Protein AF-A0A353WUM3-F1 (afdb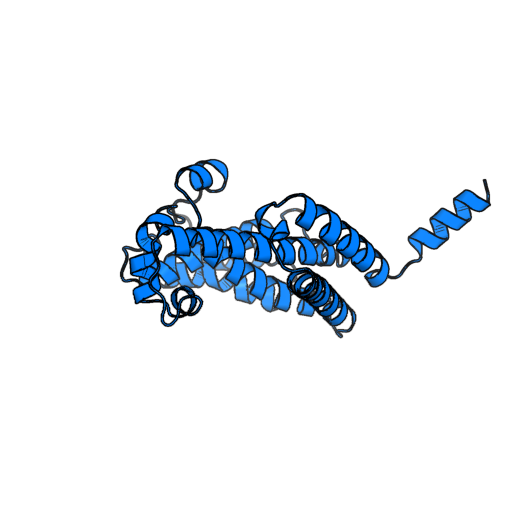_monomer)

Nearest PDB structures (foldseek):
  5x87-assembly1_D  TM=1.476E-01  e=1.120E+00  Klebsiella pneumoniae
  3ja6-assembly1_H  TM=1.418E-01  e=5.122E+00  Escherichia coli
  6grj-assembly1_F  TM=1.444E-01  e=4.479E+00  Aeromonas hydrophila
  3ja6-assembly1_I  TM=1.483E-01  e=6.697E+00  Escherichia coli
  3zx6-assembly1_B  TM=1.327E-01  e=7.659E+00  Archaeoglobus fulgidus DSM 4304

pLDDT: mean 92.3, std 12.18, range [40.19, 98.69]

Solvent-accessible surface area (backbone atoms only — not comparable to full-atom values): 12795 Å² total; per-residue (Å²): 110,69,72,60,53,51,51,53,51,60,63,70,68,52,54,72,67,60,56,42,53,53,51,44,56,49,46,54,56,51,50,47,70,70,37,70,81,58,59,72,48,51,72,66,60,47,51,49,54,56,48,49,54,52,51,55,55,48,53,20,71,72,41,95,49,39,67,42,47,40,31,44,58,48,51,58,41,44,50,55,26,18,44,25,42,43,40,43,26,38,59,68,56,28,58,76,75,41,68,84,43,82,54,52,78,27,57,50,34,81,41,40,60,64,38,32,75,61,35,60,84,70,34,57,90,45,67,99,54,92,81,54,46,65,56,51,32,52,49,26,44,52,50,28,52,55,33,48,51,51,50,55,52,50,47,52,48,35,62,71,70,59,73,70,55,97,78,55,42,66,65,60,49,48,51,34,35,25,36,34,36,43,44,54,51,19,59,70,49,74,44,88,66,76,66,94,44,69,69,59,47,49,53,36,50,46,44,54,56,37,43,43,72,48,49,95,54,42,47,64,55,41,52,58,52,43,51,73,75,56,62,83,130

Secondary structure (DSSP, 8-state):
-HHHHHHHHHHHTS-HHHHHHHHHHHHHHHHHHH-HHHHTS-HHHHHHHHHHHHHHHHHHHHSS-HHHHHHHHHHHHHHHHHHHHHHH--HHHHHHH-TT-TT--S-GGG-HHHHHTT-HHHHGGGTTS---HHHHHHHHHHHHHHHHHHHHHHHHHHHHHT---SS-SHHHHHHHHHHHHHHHHHHHTTPPPSS--HHHHHHHHHHHHHHHTT-SSHHHHHHHHHHHHS---

Sequence (233 aa):
MLKYFLRKIFINNKSPRFQVLNSILLHNKEYFSKYPRLQTFSKEGRENVETDLIKTVNSIFDSKDPVLQFRKHFVDYVIELAYYIVLSLTEEDKQESYSKEEKISGELSTRLIHIAGKEAKLAEPFENQQYTNEDLLEYCRTRRILLTYYVNGLNLVRMKLNDYMQDDWLKPFLINMCIWQEDVIRINSNLPRFIESDTESLLYSSFFNIVENGYADPLSEWNSVAKKILPED

Mean predicted aligned error: 5.12 Å

Structure (mmCIF, N/CA/C/O backbone):
data_AF-A0A353WUM3-F1
#
_entry.id   AF-A0A353WUM3-F1
#
loop_
_atom_site.group_PDB
_atom_site.id
_atom_site.type_symbol
_atom_site.label_atom_id
_atom_site.label_alt_id
_atom_site.label_comp_id
_atom_site.label_asym_id
_atom_site.label_entity_id
_atom_site.label_seq_id
_atom_site.pdbx_PDB_ins_code
_atom_site.Cartn_x
_atom_site.Cartn_y
_atom_site.Cartn_z
_atom_site.occupancy
_atom_site.B_iso_or_equiv
_atom_site.auth_seq_id
_atom_site.auth_comp_id
_atom_site.auth_asym_id
_atom_site.auth_atom_id
_atom_site.pdbx_PDB_model_num
ATOM 1 N N . MET A 1 1 ? 45.615 6.489 -12.764 1.00 52.78 1 MET A N 1
ATOM 2 C CA . MET A 1 1 ? 44.477 6.923 -13.610 1.00 52.78 1 MET A CA 1
ATOM 3 C C . MET A 1 1 ? 43.726 5.750 -14.253 1.00 52.78 1 MET A C 1
ATOM 5 O O . MET A 1 1 ? 42.530 5.633 -14.020 1.00 52.78 1 MET A O 1
ATOM 9 N N . LEU A 1 2 ? 44.400 4.821 -14.949 1.00 41.16 2 LEU A N 1
ATOM 10 C CA . LEU A 1 2 ? 43.763 3.684 -15.647 1.00 41.16 2 LEU A CA 1
ATOM 11 C C . LEU A 1 2 ? 42.951 2.733 -14.734 1.00 41.16 2 LEU A C 1
ATOM 13 O O . LEU A 1 2 ? 41.833 2.360 -15.069 1.00 41.16 2 LEU A O 1
ATOM 17 N N . LYS A 1 3 ? 43.450 2.417 -13.526 1.00 43.44 3 LYS A N 1
ATOM 18 C CA . LYS A 1 3 ? 42.708 1.618 -12.524 1.00 43.44 3 LYS A CA 1
ATOM 19 C C . LYS A 1 3 ? 41.416 2.291 -12.042 1.00 43.44 3 LYS A C 1
ATOM 21 O O . LYS A 1 3 ? 40.453 1.597 -11.748 1.00 43.44 3 LYS A O 1
ATOM 26 N N . TYR A 1 4 ? 41.383 3.623 -11.968 1.00 43.09 4 TYR A N 1
ATOM 27 C CA . TYR A 1 4 ? 40.199 4.376 -11.533 1.00 43.09 4 TYR A CA 1
ATOM 28 C C . TYR A 1 4 ? 39.150 4.441 -12.653 1.00 43.09 4 TYR A C 1
ATOM 30 O O . TYR A 1 4 ? 37.959 4.278 -12.406 1.00 43.09 4 TYR A O 1
ATOM 38 N N . PHE A 1 5 ? 39.613 4.578 -13.898 1.00 40.19 5 PHE A N 1
ATOM 39 C CA . PHE A 1 5 ? 38.778 4.578 -15.098 1.00 40.19 5 PHE A CA 1
ATOM 40 C C . PHE A 1 5 ? 38.130 3.205 -15.352 1.00 40.19 5 PHE A C 1
ATOM 42 O O . PHE A 1 5 ? 36.919 3.116 -15.532 1.00 40.19 5 PHE A O 1
ATOM 49 N N . LEU A 1 6 ? 38.901 2.117 -15.235 1.00 43.19 6 LEU A N 1
ATOM 50 C CA . LEU A 1 6 ? 38.389 0.748 -15.371 1.00 43.19 6 LEU A CA 1
ATOM 51 C C . LEU A 1 6 ? 37.413 0.369 -14.248 1.00 43.19 6 LEU A C 1
ATOM 53 O O . LEU A 1 6 ? 36.420 -0.301 -14.511 1.00 43.19 6 LEU A O 1
ATOM 57 N N . ARG A 1 7 ? 37.627 0.848 -13.014 1.00 44.81 7 ARG A N 1
ATOM 58 C CA . ARG A 1 7 ? 36.681 0.639 -11.903 1.00 44.81 7 ARG A CA 1
ATOM 59 C C . ARG A 1 7 ? 35.348 1.352 -12.156 1.00 44.81 7 ARG A C 1
ATOM 61 O O . ARG A 1 7 ? 34.304 0.790 -11.852 1.00 44.81 7 ARG A O 1
ATOM 68 N N . LYS A 1 8 ? 35.372 2.544 -12.764 1.00 43.44 8 LYS A N 1
ATOM 69 C CA . LYS A 1 8 ? 34.166 3.298 -13.152 1.00 43.44 8 LYS A CA 1
ATOM 70 C C . LYS A 1 8 ? 33.401 2.612 -14.296 1.00 43.44 8 LYS A C 1
ATOM 72 O O . LYS A 1 8 ? 32.181 2.521 -14.230 1.00 43.44 8 LYS A O 1
ATOM 77 N N . ILE A 1 9 ? 34.109 2.045 -15.278 1.00 49.97 9 ILE A N 1
ATOM 78 C CA . ILE A 1 9 ? 33.512 1.255 -16.374 1.00 49.97 9 ILE A CA 1
ATOM 79 C C . ILE A 1 9 ? 32.903 -0.060 -15.850 1.00 49.97 9 ILE A C 1
ATOM 81 O O . ILE A 1 9 ? 31.774 -0.391 -16.196 1.00 49.97 9 ILE A O 1
ATOM 85 N N . PHE A 1 10 ? 33.589 -0.781 -14.956 1.00 50.56 10 PHE A N 1
ATOM 86 C CA . PHE A 1 10 ? 33.067 -2.024 -14.365 1.00 50.56 10 PHE A CA 1
ATOM 87 C C . PHE A 1 10 ? 31.882 -1.807 -13.413 1.00 50.56 10 PHE A C 1
ATOM 89 O O . PHE A 1 10 ? 31.046 -2.697 -13.266 1.00 50.56 10 PHE A O 1
ATOM 96 N N . ILE A 1 11 ? 31.791 -0.645 -12.759 1.00 52.03 11 ILE A N 1
ATOM 97 C CA . ILE A 1 11 ? 30.624 -0.283 -11.942 1.00 52.03 11 ILE A CA 1
ATOM 98 C C . ILE A 1 11 ? 29.435 0.099 -12.842 1.00 52.03 11 ILE A C 1
ATOM 100 O O . ILE A 1 11 ? 28.313 -0.308 -12.544 1.00 52.03 11 ILE A O 1
ATOM 104 N N . ASN A 1 12 ? 29.680 0.770 -13.974 1.00 51.69 12 ASN A N 1
ATOM 105 C CA . ASN A 1 12 ? 28.634 1.165 -14.926 1.00 51.69 12 ASN A CA 1
ATOM 106 C C . ASN A 1 12 ? 28.132 0.031 -15.844 1.00 51.69 12 ASN A C 1
ATOM 108 O O . ASN A 1 12 ? 27.032 0.148 -16.371 1.00 51.69 12 ASN A O 1
ATOM 112 N N . ASN A 1 13 ? 28.871 -1.075 -15.990 1.00 56.78 13 ASN A N 1
ATOM 113 C CA . ASN A 1 13 ? 28.468 -2.239 -16.802 1.00 56.78 13 ASN A CA 1
ATOM 114 C C . ASN A 1 13 ? 27.696 -3.326 -16.032 1.00 56.78 13 ASN A C 1
ATOM 116 O O . ASN A 1 13 ? 27.452 -4.412 -16.558 1.00 56.78 13 ASN A O 1
ATOM 120 N N . LYS A 1 14 ? 27.322 -3.083 -14.773 1.00 74.44 14 LYS A N 1
ATOM 121 C CA . LYS A 1 14 ? 26.516 -4.040 -14.001 1.00 74.44 14 LYS A CA 1
ATOM 122 C C . LYS A 1 14 ? 25.066 -4.017 -14.476 1.00 74.44 14 LYS A C 1
ATOM 124 O O . LYS A 1 14 ? 24.521 -2.937 -14.696 1.00 74.44 14 LYS A O 1
ATOM 129 N N . SER A 1 15 ? 24.445 -5.193 -14.596 1.00 89.44 15 SER A N 1
ATOM 130 C CA . SER A 1 15 ? 23.052 -5.317 -15.043 1.00 89.44 15 SER A CA 1
ATOM 131 C C . SER A 1 15 ? 22.107 -4.465 -14.179 1.00 89.44 15 SER A C 1
ATOM 133 O O . SER A 1 15 ? 22.370 -4.290 -12.982 1.00 89.44 15 SER A O 1
ATOM 135 N N . PRO A 1 16 ? 20.999 -3.941 -14.741 1.00 90.38 16 PRO A N 1
ATOM 136 C CA . PRO A 1 16 ? 20.027 -3.157 -13.983 1.00 90.38 16 PRO A CA 1
ATOM 137 C C . PRO A 1 16 ? 19.579 -3.823 -12.677 1.00 90.38 16 PRO A C 1
ATOM 139 O O . PRO A 1 16 ? 19.597 -3.182 -11.627 1.00 90.38 16 PRO A O 1
ATOM 142 N N . ARG A 1 17 ? 19.311 -5.133 -12.736 1.00 93.56 17 ARG A N 1
ATOM 143 C CA . ARG A 1 17 ? 18.994 -5.982 -11.583 1.00 93.56 17 ARG A CA 1
ATOM 144 C C . ARG A 1 17 ? 20.063 -5.914 -10.499 1.00 93.56 17 ARG A C 1
ATOM 146 O O . ARG A 1 17 ? 19.745 -5.678 -9.340 1.00 93.56 17 ARG A O 1
ATOM 153 N N . PHE A 1 18 ? 21.335 -6.090 -10.860 1.00 94.31 18 PHE A N 1
ATOM 154 C CA . PHE A 1 18 ? 22.425 -6.059 -9.884 1.00 94.31 18 PHE A CA 1
ATOM 155 C C . PHE A 1 18 ? 22.509 -4.701 -9.178 1.00 94.31 18 PHE A C 1
ATOM 157 O O . PHE A 1 18 ? 22.737 -4.644 -7.973 1.00 94.31 18 PHE A O 1
ATOM 164 N N . GLN A 1 19 ? 22.326 -3.600 -9.910 1.00 93.88 19 GLN A N 1
ATOM 165 C CA . GLN A 1 19 ? 22.355 -2.260 -9.319 1.00 93.88 19 GLN A CA 1
ATOM 166 C C . GLN A 1 19 ? 21.226 -2.082 -8.296 1.00 93.88 19 GLN A C 1
ATOM 168 O O . GLN A 1 19 ? 21.505 -1.684 -7.168 1.00 93.88 19 GLN A O 1
ATOM 173 N N . VAL A 1 20 ? 19.996 -2.466 -8.655 1.00 96.00 20 VAL A N 1
ATOM 174 C CA . VAL A 1 20 ? 18.833 -2.378 -7.757 1.00 96.00 20 VAL A CA 1
ATOM 175 C C . VAL A 1 20 ? 19.007 -3.252 -6.529 1.00 96.00 20 VAL A C 1
ATOM 177 O O . VAL A 1 20 ? 18.784 -2.769 -5.429 1.00 96.00 20 VAL A O 1
ATOM 180 N N . LEU A 1 21 ? 19.477 -4.492 -6.675 1.00 96.06 21 LEU A N 1
ATOM 181 C CA . LEU A 1 21 ? 19.690 -5.371 -5.523 1.00 96.06 21 LEU A CA 1
ATOM 182 C C . LEU A 1 21 ? 20.681 -4.775 -4.510 1.00 96.06 21 LEU A C 1
ATOM 184 O O . LEU A 1 21 ? 20.451 -4.892 -3.312 1.00 96.06 21 LEU A O 1
ATOM 188 N N . ASN A 1 22 ? 21.731 -4.065 -4.944 1.00 95.44 22 ASN A N 1
ATOM 189 C CA . ASN A 1 22 ? 22.597 -3.357 -3.987 1.00 95.44 22 ASN A CA 1
ATOM 190 C C . ASN A 1 22 ? 21.872 -2.205 -3.285 1.00 95.44 22 ASN A C 1
ATOM 192 O O . ASN A 1 22 ? 22.074 -2.008 -2.088 1.00 95.44 22 ASN A O 1
ATOM 196 N N . SER A 1 23 ? 21.037 -1.455 -4.009 1.00 96.94 23 SER A N 1
ATOM 197 C CA . SER A 1 23 ? 20.209 -0.403 -3.412 1.00 96.94 23 SER A CA 1
ATOM 198 C C . SER A 1 23 ? 19.205 -0.976 -2.410 1.00 96.94 23 SER A C 1
ATOM 200 O O . SER A 1 23 ? 19.018 -0.383 -1.354 1.00 96.94 23 SER A O 1
ATOM 202 N N . ILE A 1 24 ? 18.627 -2.152 -2.682 1.00 97.31 24 ILE A N 1
ATOM 203 C CA . ILE A 1 24 ? 17.761 -2.873 -1.739 1.00 97.31 24 ILE A CA 1
ATOM 204 C C . ILE A 1 24 ? 18.533 -3.284 -0.484 1.00 97.31 24 ILE A C 1
ATOM 206 O O . ILE A 1 24 ? 18.046 -3.076 0.620 1.00 97.31 24 ILE A O 1
ATOM 210 N N . LEU A 1 25 ? 19.754 -3.810 -0.612 1.00 95.94 25 LEU A N 1
ATOM 211 C CA . LEU A 1 25 ? 20.566 -4.165 0.560 1.00 95.94 25 LEU A CA 1
ATOM 212 C C . LEU A 1 25 ? 20.878 -2.945 1.440 1.00 95.94 25 LEU A C 1
ATOM 214 O O . LEU A 1 25 ? 20.872 -3.049 2.669 1.00 95.94 25 LEU A O 1
ATOM 218 N N . LEU A 1 26 ? 21.131 -1.786 0.825 1.00 96.38 26 LEU A N 1
ATOM 219 C CA . LEU A 1 26 ? 21.316 -0.536 1.560 1.00 96.38 26 LEU A CA 1
ATOM 220 C C . LEU A 1 26 ? 20.012 -0.082 2.229 1.00 96.38 26 LEU A C 1
ATOM 222 O O . LEU A 1 26 ? 20.022 0.199 3.425 1.00 96.38 26 LEU A O 1
ATOM 226 N N . HIS A 1 27 ? 18.897 -0.100 1.491 1.00 96.81 27 HIS A N 1
ATOM 227 C CA . HIS A 1 27 ? 17.555 0.193 2.003 1.00 96.81 27 HIS A CA 1
ATOM 228 C C . HIS A 1 27 ? 17.203 -0.683 3.208 1.00 96.81 27 HIS A C 1
ATOM 230 O O . HIS A 1 27 ? 16.786 -0.156 4.232 1.00 96.81 27 HIS A O 1
ATOM 236 N N . ASN A 1 28 ? 17.466 -1.992 3.157 1.00 94.81 28 ASN A N 1
ATOM 237 C CA . ASN A 1 28 ? 17.261 -2.903 4.287 1.00 94.81 28 ASN A CA 1
ATOM 238 C C . ASN A 1 28 ? 18.032 -2.437 5.524 1.00 94.81 28 ASN A C 1
ATOM 240 O O . ASN A 1 28 ? 17.477 -2.304 6.614 1.00 94.81 28 ASN A O 1
ATOM 244 N N . LYS A 1 29 ? 19.323 -2.137 5.366 1.00 93.50 29 LYS A N 1
ATOM 245 C CA . LYS A 1 29 ? 20.150 -1.687 6.487 1.00 93.50 29 LYS A CA 1
ATOM 246 C C . LYS A 1 29 ? 19.637 -0.370 7.074 1.00 93.50 29 LYS A C 1
ATOM 248 O O . LYS A 1 29 ? 19.492 -0.264 8.291 1.00 93.50 29 LYS A O 1
ATOM 253 N N . GLU A 1 30 ? 19.386 0.618 6.221 1.00 94.62 30 GLU A N 1
ATOM 254 C CA . GLU A 1 30 ? 18.986 1.964 6.632 1.00 94.62 30 GLU A CA 1
ATOM 255 C C . GLU A 1 30 ? 17.591 1.969 7.258 1.00 94.62 30 GLU A C 1
ATOM 257 O O . GLU A 1 30 ? 17.417 2.494 8.358 1.00 94.62 30 GLU A O 1
ATOM 262 N N . TYR A 1 31 ? 16.615 1.325 6.618 1.00 94.19 31 TYR A N 1
ATOM 263 C CA . TYR A 1 31 ? 15.223 1.350 7.054 1.00 94.19 31 TYR A CA 1
ATOM 264 C C . TYR A 1 31 ? 15.047 0.688 8.427 1.00 94.19 31 TYR A C 1
ATOM 266 O O . TYR A 1 31 ? 14.530 1.315 9.349 1.00 94.19 31 TYR A O 1
ATOM 274 N N . PHE A 1 32 ? 15.575 -0.524 8.630 1.00 92.75 32 PHE A N 1
ATOM 275 C CA . PHE A 1 32 ? 15.504 -1.192 9.938 1.00 92.75 32 PHE A CA 1
ATOM 276 C C . PHE A 1 32 ? 16.279 -0.442 11.034 1.00 92.75 32 PHE A C 1
ATOM 278 O O . PHE A 1 32 ? 15.905 -0.497 12.203 1.00 92.75 32 PHE A O 1
ATOM 285 N N . SER A 1 33 ? 17.336 0.300 10.683 1.00 91.06 33 SER A N 1
ATOM 286 C CA . SER A 1 33 ? 18.042 1.151 11.651 1.00 91.06 33 SER A CA 1
ATOM 287 C C . SER A 1 33 ? 17.257 2.414 12.023 1.00 91.06 33 SER A C 1
ATOM 289 O O . SER A 1 33 ? 17.338 2.868 13.161 1.00 91.06 33 SER A O 1
ATOM 291 N N . LYS A 1 34 ? 16.467 2.958 11.090 1.00 92.44 34 LYS A N 1
ATOM 292 C CA . LYS A 1 34 ? 15.732 4.217 11.253 1.00 92.44 34 LYS A CA 1
ATOM 293 C C . LYS A 1 34 ? 14.454 4.069 12.078 1.00 92.44 34 LYS A C 1
ATOM 295 O O . LYS A 1 34 ? 14.083 5.016 12.763 1.00 92.44 34 LYS A O 1
ATOM 300 N N . TYR A 1 35 ? 13.773 2.925 12.000 1.00 90.94 35 TYR A N 1
ATOM 301 C CA . TYR A 1 35 ? 12.462 2.725 12.627 1.00 90.94 35 TYR A CA 1
ATOM 302 C C . TYR A 1 35 ? 12.552 1.779 13.836 1.00 90.94 35 TYR A C 1
ATOM 304 O O . TYR A 1 35 ? 12.596 0.562 13.644 1.00 90.94 35 TYR A O 1
ATOM 312 N N . PRO A 1 36 ? 12.515 2.296 15.084 1.00 87.75 36 PRO A N 1
ATOM 313 C CA . PRO A 1 36 ? 12.645 1.481 16.297 1.00 87.75 36 PRO A CA 1
ATOM 314 C C . PRO A 1 36 ? 11.631 0.336 16.394 1.00 87.75 36 PRO A C 1
ATOM 316 O O . PRO A 1 36 ? 11.978 -0.751 16.841 1.00 87.75 36 PRO A O 1
ATOM 319 N N . ARG A 1 37 ? 10.399 0.540 15.906 1.00 87.19 37 ARG A N 1
ATOM 320 C CA . ARG A 1 37 ? 9.350 -0.498 15.894 1.00 87.19 37 ARG A CA 1
ATOM 321 C C . ARG A 1 37 ? 9.717 -1.734 15.075 1.00 87.19 37 ARG A C 1
ATOM 323 O O . ARG A 1 37 ? 9.226 -2.811 15.367 1.00 87.19 37 ARG A O 1
ATOM 330 N N . LEU A 1 38 ? 10.578 -1.597 14.068 1.00 87.00 38 LEU A N 1
ATOM 331 C CA . LEU A 1 38 ? 11.060 -2.743 13.295 1.00 87.00 38 LEU A CA 1
ATOM 332 C C . LEU A 1 38 ? 12.295 -3.399 13.925 1.00 87.00 38 LEU A C 1
ATOM 334 O O . LEU A 1 38 ? 12.647 -4.516 13.560 1.00 87.00 38 LEU A O 1
ATOM 338 N N . GLN A 1 39 ? 12.960 -2.737 14.877 1.00 86.38 39 GLN A N 1
ATOM 339 C CA . GLN A 1 39 ? 14.110 -3.309 15.586 1.00 86.38 39 GLN A CA 1
ATOM 340 C C . GLN A 1 39 ? 13.696 -4.378 16.601 1.00 86.38 39 GLN A C 1
ATOM 342 O O . GLN A 1 39 ? 14.525 -5.195 16.991 1.00 86.38 39 GLN A O 1
ATOM 347 N N . THR A 1 40 ? 12.426 -4.387 17.012 1.00 87.06 40 THR A N 1
ATOM 348 C CA . THR A 1 40 ? 11.862 -5.407 17.907 1.00 87.06 40 THR A CA 1
ATOM 349 C C . THR A 1 40 ? 11.535 -6.713 17.186 1.00 87.06 40 THR A C 1
ATOM 351 O O . THR A 1 40 ? 11.212 -7.703 17.842 1.00 87.06 40 THR A O 1
ATOM 354 N N . PHE A 1 41 ? 11.619 -6.743 15.851 1.00 89.12 41 PHE A N 1
ATOM 355 C CA . PHE A 1 41 ? 11.409 -7.967 15.088 1.00 89.12 41 PHE A CA 1
ATOM 356 C C . PHE A 1 41 ? 12.462 -8.999 15.488 1.00 89.12 41 PHE A C 1
ATOM 358 O O . PHE A 1 41 ? 13.639 -8.678 15.678 1.00 89.12 41 PHE A O 1
ATOM 365 N N . SER A 1 42 ? 12.048 -10.264 15.573 1.00 93.19 42 SER A N 1
ATOM 366 C CA . SER A 1 42 ? 13.009 -11.353 15.701 1.00 93.19 42 SER A CA 1
ATOM 367 C C . SER A 1 42 ? 13.957 -11.340 14.500 1.00 93.19 42 SER A C 1
ATOM 369 O O . SER A 1 42 ? 13.608 -10.876 13.410 1.00 93.19 42 SER A O 1
ATOM 371 N N . LYS A 1 43 ? 15.167 -11.875 14.685 1.00 93.44 43 LYS A N 1
ATOM 372 C CA . LYS A 1 43 ? 16.132 -12.014 13.587 1.00 93.44 43 LYS A CA 1
ATOM 373 C C . LYS A 1 43 ? 15.501 -12.721 12.379 1.00 93.44 43 LYS A C 1
ATOM 375 O O . LYS A 1 43 ? 15.629 -12.236 11.264 1.00 93.44 43 LYS A O 1
ATOM 380 N N . GLU A 1 44 ? 14.770 -13.804 12.630 1.00 95.50 44 GLU A N 1
ATOM 381 C CA . GLU A 1 44 ? 14.038 -14.555 11.607 1.00 95.50 44 GLU A CA 1
ATOM 382 C C . GLU A 1 44 ? 12.942 -13.712 10.938 1.00 95.50 44 GLU A C 1
ATOM 384 O O . GLU A 1 44 ? 12.852 -13.675 9.716 1.00 95.50 44 GLU A O 1
ATOM 389 N N . GLY A 1 45 ? 12.141 -12.971 11.713 1.00 93.75 45 GLY A N 1
ATOM 390 C CA . GLY A 1 45 ? 11.096 -12.101 11.168 1.00 93.75 45 GLY A CA 1
ATOM 391 C C . GLY A 1 45 ? 11.662 -11.020 10.247 1.00 93.75 45 GLY A C 1
ATOM 392 O O . GLY A 1 45 ? 11.114 -10.758 9.177 1.00 93.75 45 GLY A O 1
ATOM 393 N N . ARG A 1 46 ? 12.806 -10.440 10.620 1.00 94.81 46 ARG A N 1
ATOM 394 C CA . ARG A 1 46 ? 13.536 -9.495 9.773 1.00 94.81 46 ARG A CA 1
ATOM 395 C C . ARG A 1 46 ? 14.079 -10.159 8.506 1.00 94.81 46 ARG A C 1
ATOM 397 O O . ARG A 1 46 ? 13.881 -9.622 7.421 1.00 94.81 46 ARG A O 1
ATOM 404 N N . GLU A 1 47 ? 14.741 -11.308 8.629 1.00 95.56 47 GLU A N 1
ATOM 405 C CA . GLU A 1 47 ? 15.273 -12.055 7.480 1.00 95.56 47 GLU A CA 1
ATOM 406 C C . GLU A 1 47 ? 14.163 -12.445 6.496 1.00 95.56 47 GLU A C 1
ATOM 408 O O . GLU A 1 47 ? 14.369 -12.360 5.285 1.00 95.56 47 GLU A O 1
ATOM 413 N N . ASN A 1 48 ? 12.971 -12.788 6.992 1.00 96.38 48 ASN A N 1
ATOM 414 C CA . ASN A 1 48 ? 11.805 -13.085 6.163 1.00 96.38 48 ASN A CA 1
ATOM 415 C C . ASN A 1 48 ? 11.349 -11.866 5.354 1.00 96.38 48 ASN A C 1
ATOM 417 O O . ASN A 1 48 ? 11.173 -11.986 4.145 1.00 96.38 48 ASN A O 1
ATOM 421 N N . VAL A 1 49 ? 11.228 -10.693 5.984 1.00 96.38 49 VAL A N 1
ATOM 422 C CA . VAL A 1 49 ? 10.854 -9.440 5.301 1.00 96.38 49 VAL A CA 1
ATOM 423 C C . VAL A 1 49 ? 11.892 -9.038 4.248 1.00 96.38 49 VAL A C 1
ATOM 425 O O . VAL A 1 49 ? 11.547 -8.721 3.111 1.00 96.38 49 VAL A O 1
ATOM 428 N N . GLU A 1 50 ? 13.180 -9.089 4.598 1.00 96.94 50 GLU A N 1
ATOM 429 C CA . GLU A 1 50 ? 14.261 -8.752 3.665 1.00 96.94 50 GLU A CA 1
ATOM 430 C C . GLU A 1 50 ? 14.310 -9.728 2.478 1.00 96.94 50 GLU A C 1
ATOM 432 O O . GLU A 1 50 ? 14.488 -9.317 1.326 1.00 96.94 50 GLU A O 1
ATOM 437 N N . THR A 1 51 ? 14.129 -11.023 2.750 1.00 97.50 51 THR A N 1
ATOM 438 C CA . THR A 1 51 ? 14.102 -12.076 1.730 1.00 97.50 51 THR A CA 1
ATOM 439 C C . THR A 1 51 ? 12.893 -11.934 0.814 1.00 97.50 51 THR A C 1
ATOM 441 O O . THR A 1 51 ? 13.036 -12.132 -0.394 1.00 97.50 51 THR A O 1
ATOM 444 N N . ASP A 1 52 ? 11.725 -11.595 1.358 1.00 98.19 52 ASP A N 1
ATOM 445 C CA . ASP A 1 52 ? 10.501 -11.390 0.586 1.00 98.19 52 ASP A CA 1
ATOM 446 C C . ASP A 1 52 ? 10.672 -10.254 -0.428 1.00 98.19 52 ASP A C 1
ATOM 448 O O . ASP A 1 52 ? 10.512 -10.471 -1.629 1.00 98.19 52 ASP A O 1
ATOM 452 N N . LEU A 1 53 ? 11.160 -9.086 0.011 1.00 98.25 53 LEU A N 1
ATOM 453 C CA . LEU A 1 53 ? 11.425 -7.969 -0.900 1.00 98.25 53 LEU A CA 1
ATOM 454 C C . LEU A 1 53 ? 12.429 -8.354 -2.000 1.00 98.25 53 LEU A C 1
ATOM 456 O O . LEU A 1 53 ? 12.218 -8.041 -3.172 1.00 98.25 53 LEU A O 1
ATOM 460 N N . ILE A 1 54 ? 13.510 -9.065 -1.659 1.00 98.19 54 ILE A N 1
ATOM 461 C CA . ILE A 1 54 ? 14.500 -9.527 -2.648 1.00 98.19 54 ILE A CA 1
ATOM 462 C C . ILE A 1 54 ? 13.872 -10.506 -3.650 1.00 98.19 54 ILE A C 1
ATOM 464 O O . ILE A 1 54 ? 14.163 -10.425 -4.847 1.00 98.19 54 ILE A O 1
ATOM 468 N N . LYS A 1 55 ? 13.022 -11.434 -3.195 1.00 98.25 55 LYS A N 1
ATOM 469 C CA . LYS A 1 55 ? 12.306 -12.375 -4.070 1.00 98.25 55 LYS A CA 1
ATOM 470 C C . LYS A 1 55 ? 11.370 -11.639 -5.024 1.00 98.25 55 LYS A C 1
ATOM 472 O O . LYS A 1 55 ? 11.432 -11.908 -6.221 1.00 98.25 55 LYS A O 1
ATOM 477 N N . THR A 1 56 ? 10.601 -10.675 -4.527 1.00 98.38 56 THR A N 1
ATOM 478 C CA . THR A 1 56 ? 9.709 -9.836 -5.340 1.00 98.38 56 THR A CA 1
ATOM 479 C C . THR A 1 56 ? 10.486 -9.019 -6.375 1.00 98.38 56 THR A C 1
ATOM 481 O O . THR A 1 56 ? 10.130 -8.975 -7.547 1.00 98.38 56 THR A O 1
ATOM 484 N N . VAL A 1 57 ? 11.620 -8.423 -6.002 1.00 98.25 57 VAL A N 1
ATOM 485 C CA . VAL A 1 57 ? 12.474 -7.699 -6.962 1.00 98.25 57 VAL A CA 1
ATOM 486 C C . VAL A 1 57 ? 13.015 -8.638 -8.041 1.00 98.25 57 VAL A C 1
ATOM 488 O O . VAL A 1 57 ? 13.052 -8.287 -9.220 1.00 98.25 57 VAL A O 1
ATOM 491 N N . ASN A 1 58 ? 13.437 -9.842 -7.659 1.00 97.94 58 ASN A N 1
ATOM 492 C CA . ASN A 1 58 ? 13.915 -10.836 -8.610 1.00 97.94 58 ASN A CA 1
ATOM 493 C C . ASN A 1 58 ? 12.815 -11.277 -9.583 1.00 97.94 58 ASN A C 1
ATOM 495 O O . ASN A 1 58 ? 13.074 -11.278 -10.784 1.00 97.94 58 ASN A O 1
ATOM 499 N N . SER A 1 59 ? 11.600 -11.565 -9.100 1.00 98.25 59 SER A N 1
ATOM 500 C CA . SER A 1 59 ? 10.480 -11.977 -9.960 1.00 98.25 59 SER A CA 1
ATOM 501 C C . SER A 1 59 ? 10.119 -10.910 -10.997 1.00 98.25 59 SER A C 1
ATOM 503 O O . SER A 1 59 ? 9.828 -11.247 -12.143 1.00 98.25 59 SER A O 1
ATOM 505 N N . ILE A 1 60 ? 10.218 -9.625 -10.635 1.00 98.44 60 ILE A N 1
ATOM 506 C CA . ILE A 1 60 ? 10.023 -8.503 -11.560 1.00 98.44 60 ILE A CA 1
ATOM 507 C C . ILE A 1 60 ? 11.037 -8.564 -12.708 1.00 98.44 60 ILE A C 1
ATOM 509 O O . ILE A 1 60 ? 10.651 -8.539 -13.876 1.00 98.44 60 ILE A O 1
ATOM 513 N N . PHE A 1 61 ? 12.332 -8.677 -12.397 1.00 97.69 61 PHE A N 1
ATOM 514 C CA . PHE A 1 61 ? 13.386 -8.706 -13.419 1.00 97.69 61 PHE A CA 1
ATOM 515 C C . PHE A 1 61 ? 13.444 -10.012 -14.221 1.00 97.69 61 PHE A C 1
ATOM 517 O O . PHE A 1 61 ? 14.002 -10.011 -15.317 1.00 97.69 61 PHE A O 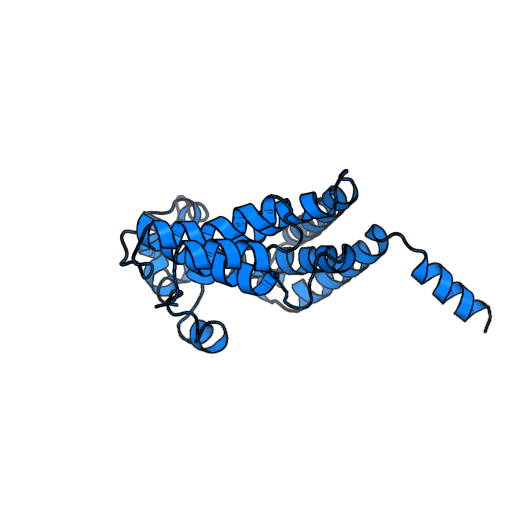1
ATOM 524 N N . ASP A 1 62 ? 12.900 -11.103 -13.685 1.00 97.69 62 ASP A N 1
ATOM 525 C CA . ASP A 1 62 ? 12.787 -12.394 -14.371 1.00 97.69 62 ASP A CA 1
ATOM 526 C C . ASP A 1 62 ? 11.556 -12.472 -15.295 1.00 97.69 62 ASP A C 1
ATOM 528 O O . ASP A 1 62 ? 11.437 -13.394 -16.105 1.00 97.69 62 ASP A O 1
ATOM 532 N N . SER A 1 63 ? 10.635 -11.509 -15.198 1.00 98.31 63 SER A N 1
ATOM 533 C CA . SER A 1 63 ? 9.429 -11.462 -16.023 1.00 98.31 63 SER A CA 1
ATOM 534 C C . SER A 1 63 ? 9.708 -11.010 -17.464 1.00 98.31 63 SER A C 1
ATOM 536 O O . SER A 1 63 ? 10.707 -10.358 -17.767 1.00 98.31 63 SER A O 1
ATOM 538 N N . LYS A 1 64 ? 8.783 -11.341 -18.377 1.00 97.88 64 LYS A N 1
ATOM 539 C CA . LYS A 1 64 ? 8.852 -10.904 -19.785 1.00 97.88 64 LYS A CA 1
ATOM 540 C C . LYS A 1 64 ? 8.640 -9.397 -19.948 1.00 97.88 64 LYS A C 1
ATOM 542 O O . LYS A 1 64 ? 9.178 -8.817 -20.884 1.00 97.88 64 LYS A O 1
ATOM 547 N N . ASP A 1 65 ? 7.855 -8.802 -19.054 1.00 97.88 65 ASP A N 1
ATOM 548 C CA . ASP A 1 65 ? 7.581 -7.368 -18.997 1.00 97.88 65 ASP A CA 1
ATOM 549 C C . ASP A 1 65 ? 7.810 -6.870 -17.559 1.00 97.88 65 ASP A C 1
ATOM 551 O O . ASP A 1 65 ? 6.889 -6.894 -16.733 1.00 97.88 65 ASP A O 1
ATOM 555 N N . PRO A 1 66 ? 9.047 -6.444 -17.240 1.00 97.50 66 PRO A N 1
ATOM 556 C CA . PRO A 1 66 ? 9.393 -5.988 -15.900 1.00 97.50 66 PRO A CA 1
ATOM 557 C C . PRO A 1 66 ? 8.606 -4.766 -15.433 1.00 97.50 66 PRO A C 1
ATOM 559 O O . PRO A 1 66 ? 8.377 -4.641 -14.235 1.00 97.50 66 PRO A O 1
ATOM 562 N N . VAL A 1 67 ? 8.181 -3.871 -16.332 1.00 97.44 67 VAL A N 1
ATOM 563 C CA . VAL A 1 67 ? 7.393 -2.688 -15.945 1.00 97.44 67 VAL A CA 1
ATOM 564 C C . VAL A 1 67 ? 6.011 -3.129 -15.492 1.00 97.44 67 VAL A C 1
ATOM 566 O O . VAL A 1 67 ? 5.592 -2.790 -14.386 1.00 97.44 67 VAL A O 1
ATOM 569 N N . LEU A 1 68 ? 5.333 -3.952 -16.292 1.00 98.06 68 LEU A N 1
ATOM 570 C CA . LEU A 1 68 ? 4.013 -4.458 -15.933 1.00 98.06 68 LEU A CA 1
ATOM 571 C C . LEU A 1 68 ? 4.059 -5.314 -14.659 1.00 98.06 68 LEU A C 1
ATOM 573 O O . LEU A 1 68 ? 3.215 -5.155 -13.777 1.00 98.06 68 LEU A O 1
ATOM 577 N N . GLN A 1 69 ? 5.057 -6.196 -14.524 1.00 98.38 69 GLN A N 1
ATOM 578 C CA . GLN A 1 69 ? 5.200 -7.026 -13.324 1.00 98.38 69 GLN A CA 1
ATOM 579 C C . GLN A 1 69 ? 5.506 -6.187 -12.077 1.00 98.38 69 GLN A C 1
ATOM 581 O O . GLN A 1 69 ? 4.971 -6.475 -11.006 1.00 98.38 69 GLN A O 1
ATOM 586 N N . PHE A 1 70 ? 6.339 -5.147 -12.207 1.00 98.31 70 PHE A N 1
ATOM 587 C CA . PHE A 1 70 ? 6.561 -4.176 -11.137 1.00 98.31 70 PHE A CA 1
ATOM 588 C C . PHE A 1 70 ? 5.239 -3.545 -10.709 1.00 98.31 70 PHE A C 1
ATOM 590 O O . PHE A 1 70 ? 4.917 -3.588 -9.525 1.00 98.31 70 PHE A O 1
ATOM 597 N N . ARG A 1 71 ? 4.467 -3.001 -11.657 1.00 98.31 71 ARG A N 1
ATOM 598 C CA . ARG A 1 71 ? 3.232 -2.279 -11.346 1.00 98.31 71 ARG A CA 1
ATOM 599 C C . ARG A 1 71 ? 2.215 -3.157 -10.632 1.00 98.31 71 ARG A C 1
ATOM 601 O O . ARG A 1 71 ? 1.671 -2.697 -9.641 1.00 98.31 71 ARG A O 1
ATOM 608 N N . LYS A 1 72 ? 2.044 -4.418 -11.042 1.00 97.69 72 LYS A N 1
ATOM 609 C CA . LYS A 1 72 ? 1.172 -5.387 -10.350 1.00 97.69 72 LYS A CA 1
ATOM 610 C C . LYS A 1 72 ? 1.537 -5.560 -8.877 1.00 97.69 72 LYS A C 1
ATOM 612 O O . LYS A 1 72 ? 0.710 -5.335 -8.008 1.00 97.69 72 LYS A O 1
ATOM 617 N N . HIS A 1 73 ? 2.802 -5.863 -8.582 1.00 97.62 73 HIS A N 1
ATOM 618 C CA . HIS A 1 73 ? 3.242 -5.952 -7.187 1.00 97.62 73 HIS A CA 1
ATOM 619 C C . HIS A 1 73 ? 3.092 -4.617 -6.454 1.00 97.62 73 HIS A C 1
ATOM 621 O O . HIS A 1 73 ? 2.722 -4.573 -5.287 1.00 97.62 73 HIS A O 1
ATOM 627 N N . PHE A 1 74 ? 3.408 -3.518 -7.132 1.00 97.88 74 PHE A N 1
ATOM 628 C CA . PHE A 1 74 ? 3.408 -2.199 -6.530 1.00 97.88 74 PHE A CA 1
ATOM 629 C C . PHE A 1 74 ? 2.010 -1.746 -6.108 1.00 97.88 74 PHE A C 1
ATOM 631 O O . PHE A 1 74 ? 1.859 -1.238 -4.997 1.00 97.88 74 PHE A O 1
ATOM 638 N N . VAL A 1 75 ? 0.996 -1.943 -6.957 1.00 98.06 75 VAL A N 1
ATOM 639 C CA . VAL A 1 75 ? -0.381 -1.554 -6.633 1.00 98.06 75 VAL A CA 1
ATOM 640 C C . VAL A 1 75 ? -0.922 -2.333 -5.435 1.00 98.06 75 VAL A C 1
ATOM 642 O O . VAL A 1 75 ? -1.552 -1.714 -4.582 1.00 98.06 75 VAL A O 1
ATOM 645 N N . ASP A 1 76 ? -0.585 -3.621 -5.301 1.00 97.06 76 ASP A N 1
ATOM 646 C CA . ASP A 1 76 ? -0.981 -4.462 -4.161 1.00 97.06 76 ASP A CA 1
ATOM 647 C C . ASP A 1 76 ? -0.410 -3.941 -2.831 1.00 97.06 76 ASP A C 1
ATOM 649 O O . ASP A 1 76 ? -1.110 -3.856 -1.819 1.00 97.06 76 ASP A O 1
ATOM 653 N N . TYR A 1 77 ? 0.857 -3.517 -2.815 1.00 98.38 77 TYR A N 1
ATOM 654 C CA . TYR A 1 77 ? 1.429 -2.913 -1.609 1.00 98.38 77 TYR A CA 1
ATOM 655 C C . TYR A 1 77 ? 0.885 -1.506 -1.346 1.00 98.38 77 TYR A C 1
ATOM 657 O O . TYR A 1 77 ? 0.727 -1.131 -0.186 1.00 98.38 77 TYR A O 1
ATOM 665 N N . VAL A 1 78 ? 0.603 -0.712 -2.386 1.00 98.56 78 VAL A N 1
ATOM 666 C CA . VAL A 1 78 ? 0.070 0.650 -2.220 1.00 98.56 78 VAL A CA 1
ATOM 667 C C . VAL A 1 78 ? -1.364 0.635 -1.699 1.00 98.56 78 VAL A C 1
ATOM 669 O O . VAL A 1 78 ? -1.670 1.422 -0.806 1.00 98.56 78 VAL A O 1
ATOM 672 N N . ILE A 1 79 ? -2.230 -0.251 -2.196 1.00 98.06 79 ILE A N 1
ATOM 673 C CA . ILE A 1 79 ? -3.607 -0.368 -1.696 1.00 98.06 79 ILE A CA 1
ATOM 674 C C . ILE A 1 79 ? -3.616 -0.818 -0.229 1.00 98.06 79 ILE A C 1
ATOM 676 O O . ILE A 1 79 ? -4.329 -0.240 0.594 1.00 98.06 79 ILE A O 1
ATOM 680 N N . GLU A 1 80 ? -2.765 -1.784 0.138 1.00 98.19 80 GLU A N 1
ATOM 681 C CA . GLU A 1 80 ? -2.640 -2.216 1.530 1.00 98.19 80 GLU A CA 1
ATOM 682 C C . GLU A 1 80 ? -2.050 -1.103 2.407 1.00 98.19 80 GLU A C 1
ATOM 684 O O . GLU A 1 80 ? -2.516 -0.874 3.524 1.00 98.19 80 GLU A O 1
ATOM 689 N N . LEU A 1 81 ? -1.052 -0.370 1.905 1.00 98.69 81 LEU A N 1
ATOM 690 C CA . LEU A 1 81 ? -0.478 0.773 2.607 1.00 98.69 81 LEU A CA 1
ATOM 691 C C . LEU A 1 81 ? -1.529 1.861 2.839 1.00 98.69 81 LEU A C 1
ATOM 693 O O . LEU A 1 81 ? -1.623 2.367 3.954 1.00 98.69 81 LEU A O 1
ATOM 697 N N . ALA A 1 82 ? -2.319 2.204 1.822 1.00 98.62 82 ALA A N 1
ATOM 698 C CA . ALA A 1 82 ? -3.374 3.207 1.907 1.00 98.62 82 ALA A CA 1
ATOM 699 C C . ALA A 1 82 ? -4.400 2.859 2.993 1.00 98.62 82 ALA A C 1
ATOM 701 O O . ALA A 1 82 ? -4.720 3.712 3.819 1.00 98.62 82 ALA A O 1
ATOM 702 N N . TYR A 1 83 ? -4.819 1.591 3.062 1.00 98.56 83 TYR A N 1
ATOM 703 C CA . TYR A 1 83 ? -5.697 1.073 4.114 1.00 98.56 83 TYR A CA 1
ATOM 704 C C . TYR A 1 83 ? -5.135 1.350 5.520 1.00 98.56 83 TYR A C 1
ATOM 706 O O . TYR A 1 83 ? -5.808 1.928 6.372 1.00 98.56 83 TYR A O 1
ATOM 714 N N . TYR A 1 84 ? -3.866 1.014 5.770 1.00 98.56 84 TYR A N 1
ATOM 715 C CA . TYR A 1 84 ? -3.263 1.265 7.084 1.00 98.56 84 TYR A CA 1
ATOM 716 C C . TYR A 1 84 ? -2.874 2.728 7.316 1.00 98.56 84 TYR A C 1
ATOM 718 O O . TYR A 1 84 ? -2.772 3.140 8.472 1.00 98.56 84 TYR A O 1
ATOM 726 N N . ILE A 1 85 ? -2.667 3.532 6.268 1.00 98.31 85 ILE A N 1
ATOM 727 C CA . ILE A 1 85 ? -2.517 4.984 6.403 1.00 98.31 85 ILE A CA 1
ATOM 728 C C . ILE A 1 85 ? -3.795 5.556 6.995 1.00 98.31 85 ILE A C 1
ATOM 730 O O . ILE A 1 85 ? -3.714 6.136 8.071 1.00 98.31 85 ILE A O 1
ATOM 734 N N . VAL A 1 86 ? -4.953 5.353 6.364 1.00 98.31 86 VAL A N 1
ATOM 735 C CA . VAL A 1 86 ? -6.201 5.992 6.815 1.00 98.31 86 VAL A CA 1
ATOM 736 C C . VAL A 1 86 ? -6.631 5.525 8.209 1.00 98.31 86 VAL A C 1
ATOM 738 O O . VAL A 1 86 ? -7.089 6.335 9.009 1.00 98.31 86 VAL A O 1
ATOM 741 N N . LEU A 1 87 ? -6.375 4.260 8.563 1.00 98.44 87 LEU A N 1
ATOM 742 C CA . LEU A 1 87 ? -6.653 3.731 9.905 1.00 98.44 87 LEU A CA 1
ATOM 743 C C . LEU A 1 87 ? -5.687 4.224 10.993 1.00 98.44 87 LEU A C 1
ATOM 745 O O . LEU A 1 87 ? -6.035 4.207 12.170 1.00 98.44 87 LEU A O 1
ATOM 749 N N . SER A 1 88 ? -4.467 4.634 10.639 1.00 97.88 88 SER A N 1
ATOM 750 C CA . SER A 1 88 ? -3.467 5.101 11.616 1.00 97.88 88 SER A CA 1
ATOM 751 C C . SER A 1 88 ? -3.229 6.607 11.595 1.00 97.88 88 SER A C 1
ATOM 753 O O . SER A 1 88 ? -2.437 7.099 12.402 1.00 97.88 88 SER A O 1
ATOM 755 N N . LEU A 1 89 ? -3.886 7.324 10.682 1.00 96.75 89 LEU A N 1
ATOM 756 C CA . LEU A 1 89 ? -3.772 8.764 10.534 1.00 96.75 89 LEU A CA 1
ATOM 757 C C . LEU A 1 89 ? -4.439 9.451 11.726 1.00 96.75 89 LEU A C 1
ATOM 759 O O . LEU A 1 89 ? -5.615 9.218 12.007 1.00 96.75 89 LEU A O 1
ATOM 763 N N . THR A 1 90 ? -3.683 10.289 12.426 1.00 92.62 90 THR A N 1
ATOM 764 C CA . THR A 1 90 ? -4.225 11.218 13.420 1.00 92.62 90 THR A CA 1
ATOM 765 C C . THR A 1 90 ? -4.605 12.537 12.746 1.00 92.62 90 THR A C 1
ATOM 767 O O . THR A 1 90 ? -4.159 12.831 11.635 1.00 92.62 90 THR A O 1
ATOM 770 N N . GLU A 1 91 ? -5.392 13.372 13.423 1.00 89.69 91 GLU A N 1
ATOM 771 C CA . GLU A 1 91 ? -5.672 14.735 12.946 1.00 89.69 91 GLU A CA 1
ATOM 772 C C . GLU A 1 91 ? -4.384 15.549 12.742 1.00 89.69 91 GLU A C 1
ATOM 774 O O . GLU A 1 91 ? -4.250 16.281 11.765 1.00 89.69 91 GLU A O 1
ATOM 779 N N . GLU A 1 92 ? -3.400 15.378 13.625 1.00 90.44 92 GLU A N 1
ATOM 780 C CA . GLU A 1 92 ? -2.088 16.028 13.529 1.00 90.44 92 GLU A CA 1
ATOM 781 C C . GLU A 1 92 ? -1.331 15.573 12.269 1.00 90.44 92 GLU A C 1
ATOM 783 O O . GLU A 1 92 ? -0.906 16.412 11.470 1.00 90.44 92 GLU A O 1
ATOM 788 N N . ASP A 1 93 ? -1.248 14.256 12.032 1.00 90.88 93 ASP A N 1
ATOM 789 C CA . ASP A 1 93 ? -0.620 13.683 10.835 1.00 90.88 93 ASP A CA 1
ATOM 790 C C . ASP A 1 93 ? -1.319 14.161 9.551 1.00 90.88 93 ASP A C 1
ATOM 792 O O 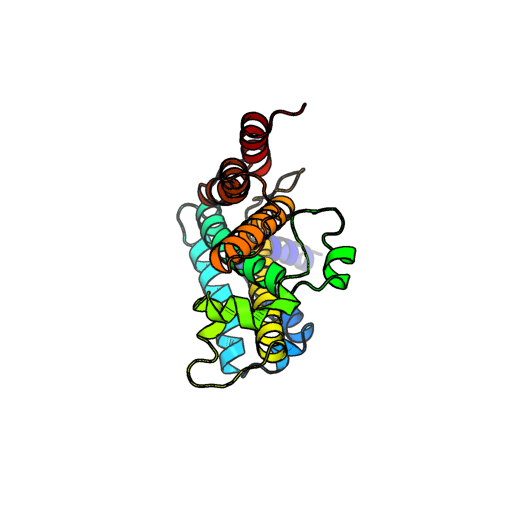. ASP A 1 93 ? -0.673 14.424 8.528 1.00 90.88 93 ASP A O 1
ATOM 796 N N . LYS A 1 94 ? -2.656 14.273 9.588 1.00 91.38 94 LYS A N 1
ATOM 797 C CA . LYS A 1 94 ? -3.440 14.803 8.473 1.00 91.38 94 LYS A CA 1
ATOM 798 C C . LYS A 1 94 ? -3.046 16.241 8.171 1.00 91.38 94 LYS A C 1
ATOM 800 O O . LYS A 1 94 ? -2.812 16.547 7.006 1.00 91.38 94 LYS A O 1
ATOM 805 N N . GLN A 1 95 ? -2.958 17.116 9.173 1.00 92.06 95 GLN A N 1
ATOM 806 C CA . GLN A 1 95 ? -2.588 18.516 8.938 1.00 92.06 95 GLN A CA 1
ATOM 807 C C . GLN A 1 95 ? -1.196 18.647 8.302 1.00 92.06 95 GLN A C 1
ATOM 809 O O . GLN A 1 95 ? -0.982 19.510 7.449 1.00 92.06 95 GLN A O 1
ATOM 814 N N . GLU A 1 96 ? -0.267 17.757 8.650 1.00 91.56 96 GLU A N 1
ATOM 815 C CA . GLU A 1 96 ? 1.079 17.754 8.077 1.00 91.56 96 GLU A CA 1
ATOM 816 C C . GLU A 1 96 ? 1.116 17.226 6.631 1.00 91.56 96 GLU A C 1
ATOM 818 O O . GLU A 1 96 ? 1.757 17.827 5.767 1.00 91.56 96 GLU A O 1
ATOM 823 N N . SER A 1 97 ? 0.437 16.108 6.349 1.00 90.31 97 SER A N 1
ATOM 824 C CA . SER A 1 97 ? 0.637 15.348 5.099 1.00 90.31 97 SER A CA 1
ATOM 825 C C . SER A 1 97 ? -0.536 15.383 4.112 1.00 90.31 97 SER A C 1
ATOM 827 O O . SER A 1 97 ? -0.328 15.167 2.917 1.00 90.31 97 SER A O 1
ATOM 829 N N . TYR A 1 98 ? -1.750 15.661 4.590 1.00 92.56 98 TYR A N 1
ATOM 830 C CA . TYR A 1 98 ? -3.014 15.544 3.848 1.00 92.56 98 TYR A CA 1
ATOM 831 C C . TYR A 1 98 ? -3.956 16.738 4.090 1.00 92.56 98 TYR A C 1
ATOM 833 O O . TYR A 1 98 ? -5.163 16.625 3.906 1.00 92.56 98 TYR A O 1
ATOM 841 N N . SER A 1 99 ? -3.429 17.903 4.482 1.00 92.12 99 SER A N 1
ATOM 842 C CA . SER A 1 99 ? -4.240 19.081 4.845 1.00 92.12 99 SER A CA 1
ATOM 843 C C . SER A 1 99 ? -5.151 19.595 3.730 1.00 92.12 99 SER A C 1
ATOM 845 O O . SER A 1 99 ? -6.127 20.282 4.014 1.00 92.12 99 SER A O 1
ATOM 847 N N . LYS A 1 100 ? -4.847 19.265 2.471 1.00 94.06 100 LYS A N 1
ATOM 848 C CA . LYS A 1 100 ? -5.641 19.641 1.292 1.00 94.06 100 LYS A CA 1
ATOM 849 C C . LYS A 1 100 ? -6.649 18.575 0.858 1.00 94.06 100 LYS A C 1
ATOM 851 O O . LYS A 1 100 ? -7.447 18.838 -0.031 1.00 94.06 100 LYS A O 1
ATOM 856 N N . GLU A 1 101 ? -6.600 17.384 1.449 1.00 95.38 101 GLU A N 1
ATOM 857 C CA . GLU A 1 101 ? -7.401 16.238 1.022 1.00 95.38 101 GLU A CA 1
ATOM 858 C C . GLU A 1 101 ? -8.635 16.105 1.921 1.00 95.38 101 GLU A C 1
ATOM 860 O O . GLU A 1 101 ? -8.630 15.391 2.924 1.00 95.38 101 GLU A O 1
ATOM 865 N N . GLU A 1 102 ? -9.716 16.805 1.571 1.00 94.25 102 GLU A N 1
ATOM 866 C CA . GLU A 1 102 ? -10.955 16.848 2.369 1.00 94.25 102 GLU A CA 1
ATOM 867 C C . GLU A 1 102 ? -11.602 15.467 2.555 1.00 94.25 102 GLU A C 1
ATOM 869 O O . GLU A 1 102 ? -12.247 15.204 3.569 1.00 94.25 102 GLU A O 1
ATOM 874 N N . LYS A 1 103 ? -11.363 14.558 1.605 1.00 96.12 103 LYS A N 1
ATOM 875 C CA . LYS A 1 103 ? -11.887 13.188 1.599 1.00 96.12 103 LYS A CA 1
ATOM 876 C C . LYS A 1 103 ? -11.083 12.209 2.456 1.00 96.12 103 LYS A C 1
ATOM 878 O O . LYS A 1 103 ? -11.423 11.035 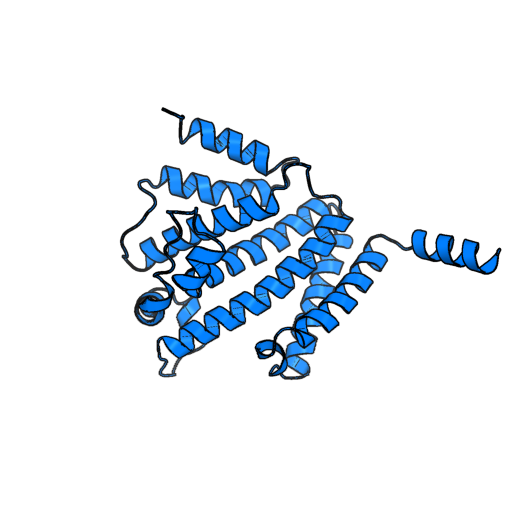2.489 1.00 96.12 103 LYS A O 1
ATOM 883 N N . ILE A 1 104 ? -10.038 12.663 3.147 1.00 96.88 104 ILE A N 1
ATOM 884 C CA . ILE A 1 104 ? -9.289 11.873 4.132 1.00 96.88 104 ILE A CA 1
ATOM 885 C C . ILE A 1 104 ? -9.527 12.513 5.505 1.00 96.88 104 ILE A C 1
ATOM 887 O O . ILE A 1 104 ? -9.136 13.660 5.732 1.00 96.88 104 ILE A O 1
ATOM 891 N N . SER A 1 105 ? -10.188 11.816 6.440 1.00 94.69 105 SER A N 1
ATOM 892 C CA . SER A 1 105 ? -10.583 12.463 7.707 1.00 94.69 105 SER A CA 1
ATOM 893 C C . SER A 1 105 ? -9.464 12.637 8.717 1.00 94.69 105 SER A C 1
ATOM 895 O O . SER A 1 105 ? -9.372 13.727 9.259 1.00 94.69 105 SER A O 1
ATOM 897 N N . GLY A 1 106 ? -8.682 11.587 8.992 1.00 94.19 106 GLY A N 1
ATOM 898 C CA . GLY A 1 106 ? -7.921 11.465 10.248 1.00 94.19 106 GLY A CA 1
ATOM 899 C C . GLY A 1 106 ? -8.740 10.909 11.429 1.00 94.19 106 GLY A C 1
ATOM 900 O O . GLY A 1 106 ? -8.191 10.632 12.493 1.00 94.19 106 GLY A O 1
ATOM 901 N N . GLU A 1 107 ? -10.040 10.665 11.240 1.00 95.44 107 GLU A N 1
ATOM 902 C CA . GLU A 1 107 ? -10.972 10.290 12.310 1.00 95.44 107 GLU A CA 1
ATOM 903 C C . GLU A 1 107 ? -10.982 8.776 12.581 1.00 95.44 107 GLU A C 1
ATOM 905 O O . GLU A 1 107 ? -11.234 8.344 13.711 1.00 95.44 107 GLU A O 1
ATOM 910 N N . LEU A 1 108 ? -10.712 7.951 11.560 1.00 97.31 108 LEU A N 1
ATOM 911 C CA . LEU A 1 108 ? -10.856 6.489 11.639 1.00 97.31 108 LEU A CA 1
ATOM 912 C C . LEU A 1 108 ? -9.996 5.856 12.743 1.00 97.31 108 LEU A C 1
ATOM 914 O O . LEU A 1 108 ? -10.422 4.882 13.366 1.00 97.31 108 LEU A O 1
ATOM 918 N N . SER A 1 109 ? -8.838 6.446 13.048 1.00 97.31 109 SER A N 1
ATOM 919 C CA . SER A 1 109 ? -7.922 5.996 14.107 1.00 97.31 109 SER A CA 1
ATOM 920 C C . SER A 1 109 ? -8.546 5.998 15.510 1.00 97.31 109 SER A C 1
ATOM 922 O O . SER A 1 109 ? -8.134 5.236 16.388 1.00 97.31 109 SER A O 1
ATOM 924 N N . THR A 1 110 ? -9.592 6.798 15.724 1.00 96.75 110 THR A N 1
ATOM 925 C CA . THR A 1 110 ? -10.338 6.867 16.993 1.00 96.75 110 THR A CA 1
ATOM 926 C C . THR A 1 110 ? -11.487 5.856 17.078 1.00 96.75 110 THR A C 1
ATOM 928 O O . THR A 1 110 ? -12.102 5.699 18.134 1.00 96.75 110 THR A O 1
ATOM 931 N N . ARG A 1 111 ? -11.792 5.160 15.974 1.00 96.88 111 ARG A N 1
ATOM 932 C CA . ARG A 1 111 ? -12.954 4.269 15.818 1.00 96.88 111 ARG A CA 1
ATOM 933 C C . ARG A 1 111 ? -12.557 2.824 15.497 1.00 96.88 111 ARG A C 1
ATOM 935 O O . ARG A 1 111 ? -13.401 2.047 15.051 1.00 96.88 111 ARG A O 1
ATOM 942 N N . LEU A 1 112 ? -11.305 2.431 15.738 1.00 97.94 112 LEU A N 1
ATOM 943 C CA . LEU A 1 112 ? -10.767 1.142 15.292 1.00 97.94 112 LEU A CA 1
ATOM 944 C C . LEU A 1 112 ? -11.482 -0.058 15.910 1.00 97.94 112 LEU A C 1
ATOM 946 O O . LEU A 1 112 ? -11.689 -1.038 15.209 1.00 97.94 112 LEU A O 1
ATOM 950 N N . ILE A 1 113 ? -11.924 0.014 17.172 1.00 97.38 113 ILE A N 1
ATOM 951 C CA . ILE A 1 113 ? -12.717 -1.076 17.779 1.00 97.38 113 ILE A CA 1
ATOM 952 C C . ILE A 1 113 ? -14.014 -1.314 16.991 1.00 97.38 113 ILE A C 1
ATOM 954 O O . ILE A 1 113 ? -14.371 -2.456 16.707 1.00 97.38 113 ILE A O 1
ATOM 958 N N . HIS A 1 114 ? -14.716 -0.235 16.629 1.00 97.25 114 HIS A N 1
ATOM 959 C CA . HIS A 1 114 ? -15.955 -0.314 15.852 1.00 97.25 114 HIS A CA 1
ATOM 960 C C . HIS A 1 114 ? -15.696 -0.883 14.454 1.00 97.25 114 HIS A C 1
ATOM 962 O O . HIS A 1 114 ? -16.412 -1.782 14.019 1.00 97.25 114 HIS A O 1
ATOM 968 N N . ILE A 1 115 ? -14.637 -0.407 13.792 1.00 97.75 115 ILE A N 1
ATOM 969 C CA . ILE A 1 115 ? -14.220 -0.877 12.464 1.00 97.75 115 ILE A CA 1
ATOM 970 C C . ILE A 1 115 ? -13.828 -2.362 12.514 1.00 97.75 115 ILE A C 1
ATOM 972 O O . ILE A 1 115 ? -14.316 -3.155 11.715 1.00 97.75 115 ILE A O 1
ATOM 976 N N . ALA A 1 116 ? -13.035 -2.783 13.503 1.00 97.00 116 ALA A N 1
ATOM 977 C CA . ALA A 1 116 ? -12.623 -4.177 13.685 1.00 97.00 116 ALA A CA 1
ATOM 978 C C . ALA A 1 116 ? -13.814 -5.121 13.921 1.00 97.00 116 ALA A C 1
ATOM 980 O O . ALA A 1 116 ? -13.777 -6.278 13.517 1.00 97.00 116 ALA A O 1
ATOM 981 N N . GLY A 1 117 ? -14.906 -4.628 14.517 1.00 95.31 117 GLY A N 1
ATOM 982 C CA . GLY A 1 117 ? -16.154 -5.385 14.655 1.00 95.31 117 GLY A CA 1
ATOM 983 C C . GLY A 1 117 ? -16.893 -5.649 13.334 1.00 95.31 117 GLY A C 1
ATOM 984 O O . GLY A 1 117 ? -17.858 -6.416 13.322 1.00 95.31 117 GLY A O 1
ATOM 985 N N . LYS A 1 118 ? -16.481 -5.008 12.233 1.00 95.38 118 LYS A N 1
ATOM 986 C CA . LYS A 1 118 ? -17.059 -5.149 10.886 1.00 95.38 118 LYS A CA 1
ATOM 987 C C . LYS A 1 118 ? -16.054 -5.654 9.852 1.00 95.38 118 LYS A C 1
ATOM 989 O O . LYS A 1 118 ? -16.465 -6.292 8.887 1.00 95.38 118 LYS A O 1
ATOM 994 N N . GLU A 1 119 ? -14.762 -5.430 10.069 1.00 93.19 119 GLU A N 1
ATOM 995 C CA . GLU A 1 119 ? -13.696 -5.805 9.144 1.00 93.19 119 GLU A CA 1
ATOM 996 C C . GLU A 1 119 ? -12.792 -6.897 9.723 1.00 93.19 119 GLU A C 1
ATOM 998 O O . GLU A 1 119 ? -11.908 -6.642 10.544 1.00 93.19 119 GLU A O 1
ATOM 1003 N N . ALA A 1 120 ? -12.973 -8.127 9.230 1.00 90.56 120 ALA A N 1
ATOM 1004 C CA . ALA A 1 120 ? -12.219 -9.297 9.683 1.00 90.56 120 ALA A CA 1
ATOM 1005 C C . ALA A 1 120 ? -10.698 -9.097 9.589 1.00 90.56 120 ALA A C 1
ATOM 1007 O O . ALA A 1 120 ? -9.983 -9.461 10.515 1.00 90.56 120 ALA A O 1
ATOM 1008 N N . LYS A 1 121 ? -10.214 -8.436 8.528 1.00 93.31 121 LYS A N 1
ATOM 1009 C CA . LYS A 1 121 ? -8.787 -8.140 8.312 1.00 93.31 121 LYS A CA 1
ATOM 1010 C C . LYS A 1 121 ? -8.137 -7.399 9.489 1.00 93.31 121 LYS A C 1
ATOM 1012 O O . LYS A 1 121 ? -6.951 -7.584 9.747 1.00 93.31 121 LYS A O 1
ATOM 1017 N N . LEU A 1 122 ? -8.883 -6.534 10.181 1.00 94.50 122 LEU A N 1
ATOM 1018 C CA . LEU A 1 122 ? -8.359 -5.772 11.316 1.00 94.50 122 LEU A CA 1
ATOM 1019 C C . LEU A 1 122 ? -8.412 -6.570 12.629 1.00 94.50 122 LEU A C 1
ATOM 1021 O O . LEU A 1 122 ? -7.555 -6.377 13.488 1.00 94.50 122 LEU A O 1
ATOM 1025 N N . ALA A 1 123 ? -9.389 -7.468 12.775 1.00 93.31 123 ALA A N 1
ATOM 1026 C CA . ALA A 1 123 ? -9.592 -8.272 13.982 1.00 93.31 123 ALA A CA 1
ATOM 1027 C C . ALA A 1 123 ? -8.799 -9.592 13.998 1.00 93.31 123 ALA A C 1
ATOM 1029 O O . ALA A 1 123 ? -8.424 -10.058 15.071 1.00 93.31 123 ALA A O 1
ATOM 1030 N N . GLU A 1 124 ? -8.520 -10.182 12.832 1.00 94.75 124 GLU A N 1
ATOM 1031 C CA . GLU A 1 124 ? -7.849 -11.482 12.665 1.00 94.75 124 GLU A CA 1
ATOM 1032 C C . GLU A 1 124 ? -6.550 -11.636 13.484 1.00 94.75 124 GLU A C 1
ATOM 1034 O O . GLU A 1 124 ? -6.394 -12.660 14.148 1.00 94.75 124 GLU A O 1
ATOM 1039 N N . PRO A 1 125 ? -5.640 -10.641 13.557 1.00 94.25 125 PRO A N 1
ATOM 1040 C CA . PRO A 1 125 ? -4.413 -10.774 14.350 1.00 94.25 125 PRO A CA 1
ATOM 1041 C C . PRO A 1 125 ? -4.646 -10.950 15.858 1.00 94.25 125 PRO A C 1
ATOM 1043 O O . PRO A 1 125 ? -3.734 -11.362 16.572 1.00 94.25 125 PRO A O 1
ATOM 1046 N N . PHE A 1 126 ? -5.843 -10.614 16.340 1.00 94.25 126 PHE A N 1
ATOM 1047 C CA . PHE A 1 126 ? -6.235 -10.649 17.746 1.00 94.25 126 PHE A CA 1
ATOM 1048 C C . PHE A 1 126 ? -7.297 -11.718 18.025 1.00 94.25 126 PHE A C 1
ATOM 1050 O O . PHE A 1 126 ? -7.973 -11.668 19.054 1.00 94.25 126 PHE A O 1
ATOM 1057 N N . GLU A 1 127 ? -7.474 -12.681 17.118 1.00 91.62 127 GLU A N 1
ATOM 1058 C CA . GLU A 1 127 ? -8.452 -13.748 17.288 1.00 91.62 127 GLU A CA 1
ATOM 1059 C C . GLU A 1 127 ? -8.270 -14.443 18.651 1.00 91.62 127 GLU A C 1
ATOM 1061 O O . GLU A 1 127 ? -7.165 -14.826 19.044 1.00 91.62 127 GLU A O 1
ATOM 1066 N N . ASN A 1 128 ? -9.371 -14.596 19.391 1.00 89.62 128 ASN A N 1
ATOM 1067 C CA . ASN A 1 128 ? -9.406 -15.144 20.754 1.00 89.62 128 ASN A CA 1
ATOM 1068 C C . ASN A 1 128 ? -8.693 -14.303 21.835 1.00 89.62 128 ASN A C 1
ATOM 1070 O O . ASN A 1 128 ? -8.456 -14.803 22.936 1.00 89.62 128 ASN A O 1
ATOM 1074 N N . GLN A 1 129 ? -8.379 -13.034 21.566 1.00 92.69 129 GLN A N 1
ATOM 1075 C CA . GLN A 1 129 ? -7.769 -12.110 22.525 1.00 92.69 129 GLN A CA 1
ATOM 1076 C C . GLN A 1 129 ? -8.637 -10.860 22.701 1.00 92.69 129 GLN A C 1
ATOM 1078 O O . GLN A 1 129 ? -9.321 -10.417 21.782 1.00 92.69 129 GLN A O 1
ATOM 1083 N N . GLN A 1 130 ? -8.624 -10.281 23.902 1.00 93.38 130 GLN A N 1
ATOM 1084 C CA . GLN A 1 130 ? -9.181 -8.944 24.105 1.00 93.38 130 GLN A CA 1
ATOM 1085 C C . GLN A 1 130 ? -8.168 -7.905 23.626 1.00 93.38 130 GLN A C 1
ATOM 1087 O O . GLN A 1 130 ? -6.976 -8.044 23.892 1.00 93.38 130 GLN A O 1
ATOM 1092 N N . TYR A 1 131 ? -8.650 -6.864 22.953 1.00 96.88 131 TYR A N 1
ATOM 1093 C CA . TYR A 1 131 ? -7.827 -5.778 22.433 1.00 96.88 131 TYR A CA 1
ATOM 1094 C C . TYR A 1 131 ? -8.508 -4.427 22.648 1.00 96.88 131 TYR A C 1
ATOM 1096 O O . TYR A 1 131 ? -9.736 -4.312 22.694 1.00 96.88 131 TYR A O 1
ATOM 1104 N N . THR A 1 132 ? -7.691 -3.392 22.787 1.00 97.00 132 THR A N 1
ATOM 1105 C CA . THR A 1 132 ? -8.109 -1.996 22.911 1.00 97.00 132 THR A CA 1
ATOM 1106 C C . THR A 1 132 ? -7.965 -1.258 21.579 1.00 97.00 132 THR A C 1
ATOM 1108 O O . THR A 1 132 ? -7.394 -1.764 20.613 1.00 97.00 132 THR A O 1
ATOM 1111 N N . ASN A 1 133 ? -8.459 -0.018 21.519 1.00 97.00 133 ASN A N 1
ATOM 1112 C CA . ASN A 1 133 ? -8.241 0.840 20.354 1.00 97.00 133 ASN A CA 1
ATOM 1113 C C . ASN A 1 133 ? -6.751 1.151 20.157 1.00 97.00 133 ASN A C 1
ATOM 1115 O O . ASN A 1 133 ? -6.303 1.243 19.020 1.00 97.00 133 ASN A O 1
ATOM 1119 N N . GLU A 1 134 ? -5.989 1.291 21.247 1.00 97.19 134 GLU A N 1
ATOM 1120 C CA . GLU A 1 134 ? -4.548 1.546 21.171 1.00 97.19 134 GLU A CA 1
ATOM 1121 C C . GLU A 1 134 ? -3.796 0.334 20.611 1.00 97.19 134 GLU A C 1
ATOM 1123 O O . GLU A 1 134 ? -2.916 0.511 19.775 1.00 97.19 134 GLU A O 1
ATOM 1128 N N . ASP A 1 135 ? -4.190 -0.893 20.976 1.00 96.75 135 ASP A N 1
ATOM 1129 C CA . ASP A 1 135 ? -3.588 -2.113 20.416 1.00 96.75 135 ASP A CA 1
ATOM 1130 C C . ASP A 1 135 ? -3.787 -2.189 18.892 1.00 96.75 135 ASP A C 1
ATOM 1132 O O . ASP A 1 135 ? -2.851 -2.472 18.140 1.00 96.75 135 ASP A O 1
ATOM 1136 N N . LEU A 1 136 ? -4.997 -1.870 18.417 1.00 97.44 136 LEU A N 1
ATOM 1137 C CA . LEU A 1 136 ? -5.312 -1.815 16.986 1.00 97.44 136 LEU A CA 1
ATOM 1138 C C . LEU A 1 136 ? -4.559 -0.688 16.275 1.00 97.44 136 LEU A C 1
ATOM 1140 O O . LEU A 1 136 ? -4.068 -0.880 15.161 1.00 97.44 136 LEU A O 1
ATOM 1144 N N . LEU A 1 137 ? -4.464 0.487 16.902 1.00 97.00 137 LEU A N 1
ATOM 1145 C CA . LEU A 1 137 ? -3.751 1.635 16.347 1.00 97.00 137 LEU A CA 1
ATOM 1146 C C . LEU A 1 137 ? -2.264 1.323 16.203 1.00 97.00 137 LEU A C 1
ATOM 1148 O O . LEU A 1 137 ? -1.656 1.611 15.170 1.00 97.00 137 LEU A O 1
ATOM 1152 N N . GLU A 1 138 ? -1.686 0.691 17.217 1.00 95.62 138 GLU A N 1
ATOM 1153 C CA . GLU A 1 138 ? -0.301 0.262 17.218 1.00 95.62 138 GLU A CA 1
ATOM 1154 C C . GLU A 1 138 ? -0.027 -0.793 16.143 1.00 95.62 138 GLU A C 1
ATOM 1156 O O . GLU A 1 138 ? 0.949 -0.690 15.389 1.00 95.62 138 GLU A O 1
ATOM 1161 N N . TYR A 1 139 ? -0.934 -1.760 16.004 1.00 96.19 139 TYR A N 1
ATOM 1162 C CA . TYR A 1 139 ? -0.900 -2.722 14.911 1.00 96.19 139 TYR A CA 1
ATOM 1163 C C . TYR A 1 139 ? -0.938 -2.020 13.545 1.00 96.19 139 TYR A C 1
ATOM 1165 O O . TYR A 1 139 ? -0.064 -2.260 12.707 1.00 96.19 139 TYR A O 1
ATOM 1173 N N . CYS A 1 140 ? -1.874 -1.090 13.330 1.00 97.69 140 CYS A N 1
ATOM 1174 C CA . CYS A 1 140 ? -1.988 -0.342 12.076 1.00 97.69 140 CYS A CA 1
ATOM 1175 C C . CYS A 1 140 ? -0.727 0.478 11.772 1.00 97.69 140 CYS A C 1
ATOM 1177 O O . CYS A 1 140 ? -0.240 0.459 10.642 1.00 97.69 140 CYS A O 1
ATOM 1179 N N . ARG A 1 141 ? -0.145 1.149 12.774 1.00 96.38 141 ARG A N 1
ATOM 1180 C CA . ARG A 1 141 ? 1.114 1.903 12.634 1.00 96.38 141 ARG A CA 1
ATOM 1181 C C . ARG A 1 141 ? 2.277 0.991 12.255 1.00 96.38 141 ARG A C 1
ATOM 1183 O O . ARG A 1 141 ? 3.048 1.319 11.353 1.00 96.38 141 ARG A O 1
ATOM 1190 N N . THR A 1 142 ? 2.384 -0.168 12.899 1.00 95.88 142 THR A N 1
ATOM 1191 C CA . THR A 1 142 ? 3.417 -1.161 12.585 1.00 95.88 142 THR A CA 1
ATOM 1192 C C . THR A 1 142 ? 3.259 -1.693 11.159 1.00 95.88 142 THR A C 1
ATOM 1194 O O . THR A 1 142 ? 4.236 -1.725 10.406 1.00 95.88 142 THR A O 1
ATOM 1197 N N . ARG A 1 143 ? 2.030 -2.024 10.737 1.00 97.12 143 ARG A N 1
ATOM 1198 C CA . ARG A 1 143 ? 1.729 -2.437 9.355 1.00 97.12 143 ARG A CA 1
ATOM 1199 C C . ARG A 1 143 ? 2.043 -1.335 8.343 1.00 97.12 143 ARG A C 1
ATOM 1201 O O . ARG A 1 143 ? 2.721 -1.611 7.357 1.00 97.12 143 ARG A O 1
ATOM 1208 N N . ARG A 1 144 ? 1.653 -0.084 8.609 1.00 97.56 144 ARG A N 1
ATOM 1209 C CA . ARG A 1 144 ? 1.980 1.084 7.772 1.00 97.56 144 ARG A CA 1
ATOM 1210 C C . ARG A 1 144 ? 3.488 1.240 7.574 1.00 97.56 144 ARG A C 1
ATOM 1212 O O . ARG A 1 144 ? 3.930 1.448 6.446 1.00 97.56 144 ARG A O 1
ATOM 1219 N N . ILE A 1 145 ? 4.287 1.128 8.637 1.00 96.81 145 ILE A N 1
ATOM 1220 C CA . ILE A 1 145 ? 5.755 1.218 8.548 1.00 96.81 145 ILE A CA 1
ATOM 1221 C C . ILE A 1 145 ? 6.312 0.078 7.687 1.00 96.81 145 ILE A C 1
ATOM 1223 O O . ILE A 1 145 ? 7.122 0.319 6.793 1.00 96.81 145 ILE A O 1
ATOM 1227 N N . LEU A 1 146 ? 5.853 -1.155 7.911 1.00 97.12 146 LEU A N 1
ATOM 1228 C CA . LEU A 1 146 ? 6.296 -2.312 7.134 1.00 97.12 146 LEU A CA 1
ATOM 1229 C C . LEU A 1 146 ? 5.927 -2.192 5.646 1.00 97.12 146 LEU A C 1
ATOM 1231 O O . LEU A 1 146 ? 6.744 -2.473 4.776 1.00 97.12 146 LEU A O 1
ATOM 1235 N N . LEU A 1 147 ? 4.723 -1.733 5.323 1.00 98.25 147 LEU A N 1
ATOM 1236 C CA . LEU A 1 147 ? 4.298 -1.552 3.933 1.00 98.25 147 LEU A CA 1
ATOM 1237 C C . LEU A 1 147 ? 5.017 -0.378 3.265 1.00 98.25 147 LEU A C 1
ATOM 1239 O O . LEU A 1 147 ? 5.398 -0.468 2.101 1.00 98.25 147 LEU A O 1
ATOM 1243 N N . THR A 1 148 ? 5.314 0.683 4.018 1.00 97.88 148 THR A N 1
ATOM 1244 C CA . THR A 1 148 ? 6.168 1.779 3.540 1.00 97.88 148 THR A CA 1
ATOM 1245 C C . THR A 1 148 ? 7.575 1.274 3.199 1.00 97.88 148 THR A C 1
ATOM 1247 O O . THR A 1 148 ? 8.173 1.739 2.229 1.00 97.88 148 THR A O 1
ATOM 1250 N N . TYR A 1 149 ? 8.108 0.297 3.943 1.00 98.00 149 TYR A N 1
ATOM 1251 C CA . TYR A 1 149 ? 9.364 -0.373 3.592 1.00 98.00 149 TYR A CA 1
ATOM 1252 C C . TYR A 1 149 ? 9.288 -1.054 2.216 1.00 98.00 149 TYR A C 1
ATOM 1254 O O . TYR A 1 149 ? 10.181 -0.828 1.394 1.00 98.00 149 TYR A O 1
ATOM 1262 N N . TYR A 1 150 ? 8.229 -1.823 1.938 1.00 98.50 150 TYR A N 1
ATOM 1263 C CA . TYR A 1 150 ? 8.048 -2.481 0.639 1.00 98.50 150 TYR A CA 1
ATOM 1264 C C . TYR A 1 150 ? 7.856 -1.472 -0.493 1.00 98.50 150 TYR A C 1
ATOM 1266 O O . TYR A 1 150 ? 8.564 -1.543 -1.496 1.00 98.50 150 TYR A O 1
ATOM 1274 N N . VAL A 1 151 ? 6.971 -0.486 -0.316 1.00 98.50 151 VAL A N 1
ATOM 1275 C CA . VAL A 1 151 ? 6.704 0.554 -1.322 1.00 98.50 151 VAL A CA 1
ATOM 1276 C C . VAL A 1 151 ? 7.973 1.344 -1.648 1.00 98.50 151 VAL A C 1
ATOM 1278 O O . VAL A 1 151 ? 8.283 1.542 -2.821 1.00 98.50 151 VAL A O 1
ATOM 1281 N N . ASN A 1 152 ? 8.772 1.728 -0.650 1.00 98.25 152 ASN A N 1
ATOM 1282 C CA . ASN A 1 152 ? 10.044 2.415 -0.894 1.00 98.25 152 ASN A CA 1
ATOM 1283 C C . ASN A 1 152 ? 11.064 1.517 -1.605 1.00 98.25 152 ASN A C 1
ATOM 1285 O O . ASN A 1 152 ? 11.748 1.975 -2.521 1.00 98.25 152 ASN A O 1
ATOM 1289 N N . GLY A 1 153 ? 11.144 0.239 -1.224 1.00 98.25 153 GLY A N 1
ATOM 1290 C CA . GLY A 1 153 ? 11.997 -0.742 -1.892 1.00 98.25 153 GLY A CA 1
ATOM 1291 C C . GLY A 1 153 ? 11.623 -0.922 -3.364 1.00 98.25 153 GLY A C 1
ATOM 1292 O O . GLY A 1 153 ? 12.481 -0.861 -4.243 1.00 98.25 153 GLY A O 1
ATOM 1293 N N . LEU A 1 154 ? 10.332 -1.062 -3.657 1.00 98.38 154 LEU A N 1
A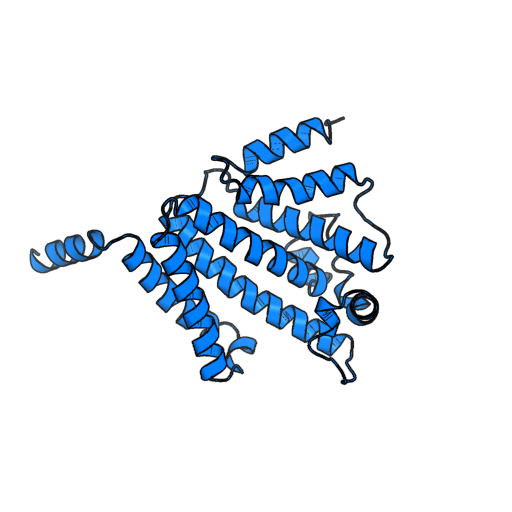TOM 1294 C CA . LEU A 1 154 ? 9.830 -1.171 -5.023 1.00 98.38 154 LEU A CA 1
ATOM 1295 C C . LEU A 1 154 ? 9.939 0.146 -5.799 1.00 98.38 154 LEU A C 1
ATOM 1297 O O . LEU A 1 154 ? 10.175 0.115 -7.004 1.00 98.38 154 LEU A O 1
ATOM 1301 N N . ASN A 1 155 ? 9.882 1.305 -5.142 1.00 98.12 155 ASN A N 1
ATOM 1302 C CA . ASN A 1 155 ? 10.154 2.576 -5.809 1.00 98.12 155 ASN A CA 1
ATOM 1303 C C . ASN A 1 155 ? 11.600 2.637 -6.344 1.00 98.12 155 ASN A C 1
ATOM 1305 O O . ASN A 1 155 ? 11.837 3.190 -7.413 1.00 98.12 155 ASN A O 1
ATOM 1309 N N . LEU A 1 156 ? 12.574 1.992 -5.686 1.00 98.06 156 LEU A N 1
ATOM 1310 C CA . LEU A 1 156 ? 13.932 1.855 -6.242 1.00 98.06 156 LEU A CA 1
ATOM 1311 C C . LEU A 1 156 ? 13.943 1.039 -7.547 1.00 98.06 156 LEU A C 1
ATOM 1313 O O . LEU A 1 156 ? 14.720 1.340 -8.457 1.00 98.06 156 LEU A O 1
ATOM 1317 N N . VAL A 1 157 ? 13.067 0.033 -7.661 1.00 98.06 157 VAL A N 1
ATOM 1318 C CA . VAL A 1 157 ? 12.852 -0.725 -8.906 1.00 98.06 157 VAL A CA 1
ATOM 1319 C C . VAL A 1 157 ? 12.237 0.183 -9.969 1.00 98.06 157 VAL A C 1
ATOM 1321 O O . VAL A 1 157 ? 12.781 0.263 -11.070 1.00 98.06 157 VAL A O 1
ATOM 1324 N N . ARG A 1 158 ? 11.175 0.923 -9.622 1.00 97.69 158 ARG A N 1
ATOM 1325 C CA . ARG A 1 158 ? 10.491 1.892 -10.496 1.00 97.69 158 ARG A CA 1
ATOM 1326 C C . ARG A 1 158 ? 11.465 2.877 -11.132 1.00 97.69 158 ARG A C 1
ATOM 1328 O O . ARG A 1 158 ? 11.509 3.018 -12.353 1.00 97.69 158 ARG A O 1
ATOM 1335 N N . MET A 1 159 ? 12.316 3.488 -10.303 1.00 96.94 159 MET A N 1
ATOM 1336 C CA . MET A 1 159 ? 13.352 4.417 -10.754 1.00 96.94 159 MET A CA 1
ATOM 1337 C C . MET A 1 159 ? 14.328 3.749 -11.722 1.00 96.94 159 MET A C 1
ATOM 1339 O O . MET A 1 159 ? 14.760 4.375 -12.687 1.00 96.94 159 MET A O 1
ATOM 1343 N N . LYS A 1 160 ? 14.671 2.471 -11.511 1.00 96.56 160 LYS A N 1
ATOM 1344 C CA . LYS A 1 160 ? 15.585 1.763 -12.412 1.00 96.56 160 LYS A CA 1
ATOM 1345 C C . LYS A 1 160 ? 14.952 1.383 -13.746 1.00 96.56 160 LYS A C 1
ATOM 1347 O O . LYS A 1 160 ? 15.654 1.367 -14.757 1.00 96.56 160 LYS A O 1
ATOM 1352 N N . LEU A 1 161 ? 13.664 1.066 -13.736 1.00 96.19 161 LEU A N 1
ATOM 1353 C CA . LEU A 1 161 ? 12.882 0.793 -14.939 1.00 96.19 161 LEU A CA 1
ATOM 1354 C C . LEU A 1 161 ? 12.537 2.075 -15.717 1.00 96.19 161 LEU A C 1
ATOM 1356 O O . LEU A 1 161 ? 12.009 1.979 -16.818 1.00 96.19 161 LEU A O 1
ATOM 1360 N N . ASN A 1 162 ? 12.884 3.252 -15.180 1.00 96.25 162 ASN A N 1
ATOM 1361 C CA . ASN A 1 162 ? 12.488 4.565 -15.692 1.00 96.25 162 ASN A CA 1
ATOM 1362 C C . ASN A 1 162 ? 10.964 4.718 -15.812 1.00 96.25 162 ASN A C 1
ATOM 1364 O O . ASN A 1 162 ? 10.475 5.415 -16.695 1.00 96.25 162 ASN A O 1
ATOM 1368 N N . ASP A 1 163 ? 10.214 4.067 -14.919 1.00 95.69 163 ASP A N 1
ATOM 1369 C CA . ASP A 1 163 ? 8.751 4.129 -14.893 1.00 95.69 163 ASP A CA 1
ATOM 1370 C C . ASP A 1 163 ? 8.266 5.346 -14.088 1.00 95.69 163 ASP A C 1
ATOM 1372 O O . ASP A 1 163 ? 7.552 5.223 -13.092 1.00 95.69 163 ASP A O 1
ATOM 1376 N N . TYR A 1 164 ? 8.738 6.531 -14.478 1.00 93.38 164 TYR A N 1
ATOM 1377 C CA . TYR A 1 164 ? 8.410 7.822 -13.876 1.00 93.38 164 TYR A CA 1
ATOM 1378 C C . TYR A 1 164 ? 8.343 8.914 -14.946 1.00 93.38 164 TYR A C 1
ATOM 1380 O O . TYR A 1 164 ? 9.056 8.854 -15.946 1.00 93.38 164 TYR A O 1
ATOM 1388 N N . MET A 1 165 ? 7.499 9.919 -14.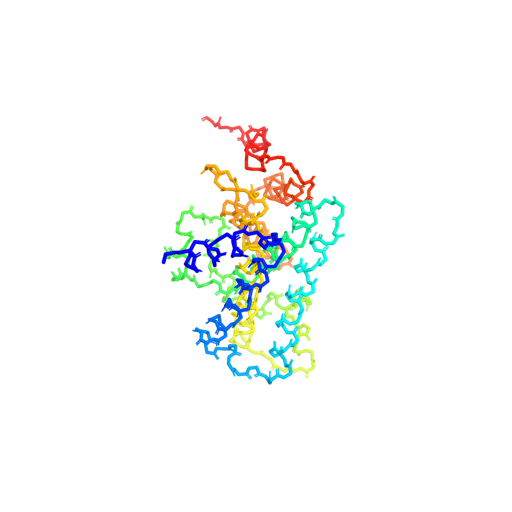718 1.00 91.81 165 MET A N 1
ATOM 1389 C CA . MET A 1 165 ? 7.277 11.043 -15.634 1.00 91.81 165 MET A CA 1
ATOM 1390 C C . MET A 1 165 ? 7.693 12.369 -14.987 1.00 91.81 165 MET A C 1
ATOM 1392 O O . MET A 1 165 ? 8.031 12.406 -13.803 1.00 91.81 165 MET A O 1
ATOM 1396 N N . GLN A 1 166 ? 7.686 13.456 -15.769 1.00 88.50 166 GLN A N 1
ATOM 1397 C CA . GLN A 1 166 ? 7.886 14.811 -15.240 1.00 88.50 166 GLN A CA 1
ATOM 1398 C C . GLN A 1 166 ? 6.828 15.141 -14.177 1.00 88.50 166 GLN A C 1
ATOM 1400 O O . GLN A 1 166 ? 7.184 15.584 -13.086 1.00 88.50 166 GLN A O 1
ATOM 1405 N N . ASP A 1 167 ? 5.562 14.845 -14.480 1.00 91.00 167 ASP A N 1
ATOM 1406 C CA . ASP A 1 167 ? 4.460 14.853 -13.522 1.00 91.00 167 ASP A CA 1
ATOM 1407 C C . ASP A 1 167 ? 4.262 13.428 -12.999 1.00 91.00 167 ASP A C 1
ATOM 1409 O O . ASP A 1 167 ? 3.640 12.578 -13.635 1.00 91.00 167 ASP A O 1
ATOM 1413 N N . ASP A 1 168 ? 4.893 13.128 -11.864 1.00 94.44 168 ASP A N 1
ATOM 1414 C CA . ASP A 1 168 ? 4.955 11.760 -11.363 1.00 94.44 168 ASP A CA 1
ATOM 1415 C C . ASP A 1 168 ? 3.597 11.260 -10.848 1.00 94.44 168 ASP A C 1
ATOM 1417 O O . ASP A 1 168 ? 2.943 11.898 -10.020 1.00 94.44 168 ASP A O 1
ATOM 1421 N N . TRP A 1 169 ? 3.205 10.065 -11.291 1.00 96.62 169 TRP A N 1
ATOM 1422 C CA . TRP A 1 169 ? 1.916 9.458 -10.962 1.00 96.62 169 TRP A CA 1
ATOM 1423 C C . TRP A 1 169 ? 1.868 8.872 -9.548 1.00 96.62 169 TRP A C 1
ATOM 1425 O O . TRP A 1 169 ? 0.784 8.699 -9.000 1.00 96.62 169 TRP A O 1
ATOM 1435 N N . LEU A 1 170 ? 3.021 8.588 -8.932 1.00 96.69 170 LEU A N 1
ATOM 1436 C CA . LEU A 1 170 ? 3.096 7.843 -7.673 1.00 96.69 170 LEU A CA 1
ATOM 1437 C C . LEU A 1 170 ? 2.361 8.527 -6.510 1.00 96.69 170 LEU A C 1
ATOM 1439 O O . LEU A 1 170 ? 1.552 7.900 -5.826 1.00 96.69 170 LEU A O 1
ATOM 1443 N N . LYS A 1 171 ? 2.656 9.807 -6.255 1.00 96.06 171 LYS A N 1
ATOM 1444 C CA . LYS A 1 171 ? 2.041 10.531 -5.134 1.00 96.06 171 LYS A CA 1
ATOM 1445 C C . LYS A 1 171 ? 0.528 10.708 -5.338 1.00 96.06 171 LYS A C 1
ATOM 1447 O O . LYS A 1 171 ? -0.206 10.356 -4.415 1.00 96.06 171 LYS A O 1
ATOM 1452 N N . PRO A 1 172 ? 0.043 11.191 -6.502 1.00 97.00 172 PRO A N 1
ATOM 1453 C CA . PRO A 1 172 ? -1.386 11.206 -6.794 1.00 97.00 172 PRO A CA 1
ATOM 1454 C C . PRO A 1 172 ? -2.025 9.828 -6.632 1.00 97.00 172 PRO A C 1
ATOM 1456 O O . PRO A 1 172 ? -3.072 9.721 -6.005 1.00 97.00 172 PRO A O 1
ATOM 1459 N N . PHE A 1 173 ? -1.385 8.766 -7.124 1.00 98.12 173 PHE A N 1
ATOM 1460 C CA . PHE A 1 173 ? -1.906 7.410 -7.000 1.00 98.12 173 PHE A CA 1
ATOM 1461 C C . PHE A 1 173 ? -2.115 7.002 -5.536 1.00 98.12 173 PHE A C 1
ATOM 1463 O O . PHE A 1 173 ? -3.216 6.593 -5.176 1.00 98.12 173 PHE A O 1
ATOM 1470 N N . LEU A 1 174 ? -1.114 7.194 -4.668 1.00 98.31 174 LEU A N 1
ATOM 1471 C CA . LEU A 1 174 ? -1.248 6.892 -3.238 1.00 98.31 174 LEU A CA 1
ATOM 1472 C C . LEU A 1 174 ? -2.382 7.693 -2.578 1.00 98.31 174 LEU A C 1
ATOM 1474 O O . LEU A 1 174 ? -3.161 7.120 -1.823 1.00 98.31 174 LEU A O 1
ATOM 1478 N N . ILE A 1 175 ? -2.503 8.991 -2.877 1.00 97.75 175 ILE A N 1
ATOM 1479 C CA . ILE A 1 175 ? -3.577 9.840 -2.332 1.00 97.75 175 ILE A CA 1
ATOM 1480 C C . ILE A 1 175 ? -4.952 9.314 -2.758 1.00 97.75 175 ILE A C 1
ATOM 1482 O O . ILE A 1 175 ? -5.825 9.139 -1.913 1.00 97.75 175 ILE A O 1
ATOM 1486 N N . ASN A 1 176 ? -5.132 8.997 -4.042 1.00 97.81 176 ASN A N 1
ATOM 1487 C CA . ASN A 1 176 ? -6.391 8.453 -4.554 1.00 97.81 176 ASN A CA 1
ATOM 1488 C C . ASN A 1 176 ? -6.723 7.088 -3.927 1.00 97.81 176 ASN A C 1
ATOM 1490 O O . ASN A 1 176 ? -7.885 6.823 -3.627 1.00 97.81 176 ASN A O 1
ATOM 1494 N N . MET A 1 177 ? -5.719 6.243 -3.663 1.00 98.56 177 MET A N 1
ATOM 1495 C CA . MET A 1 177 ? -5.929 4.991 -2.928 1.00 98.56 177 MET A CA 1
ATOM 1496 C C . MET A 1 177 ? -6.319 5.238 -1.469 1.00 98.56 177 MET A C 1
ATOM 1498 O O . MET A 1 177 ? -7.188 4.534 -0.966 1.00 98.56 177 MET A O 1
ATOM 1502 N N . CYS A 1 178 ? -5.755 6.244 -0.793 1.00 98.50 178 CYS A N 1
ATOM 1503 C CA . CYS A 1 178 ? -6.196 6.628 0.553 1.00 98.50 178 CYS A CA 1
ATOM 1504 C C . CYS A 1 178 ? -7.653 7.110 0.553 1.00 98.50 178 CYS A C 1
ATOM 1506 O O . CYS A 1 178 ? -8.432 6.654 1.381 1.00 98.50 178 CYS A O 1
ATOM 1508 N N . ILE A 1 179 ? -8.038 7.971 -0.394 1.00 98.19 179 ILE A N 1
ATOM 1509 C CA . ILE A 1 179 ? -9.425 8.447 -0.537 1.00 98.19 179 ILE A CA 1
ATOM 1510 C C . ILE A 1 179 ? -10.383 7.269 -0.744 1.00 98.19 179 ILE A C 1
ATOM 1512 O O . ILE A 1 179 ? -11.416 7.175 -0.084 1.00 98.19 179 ILE A O 1
ATOM 1516 N N . TRP A 1 180 ? -10.028 6.341 -1.631 1.00 98.12 180 TRP A N 1
ATOM 1517 C CA . TRP A 1 180 ? -10.856 5.169 -1.885 1.00 98.12 180 TRP A CA 1
ATOM 1518 C C . TRP A 1 180 ? -10.945 4.232 -0.670 1.00 98.12 180 TRP A C 1
ATOM 1520 O O . TRP A 1 180 ? -12.035 3.781 -0.330 1.00 98.12 180 TRP A O 1
ATOM 1530 N N . GLN A 1 181 ? -9.832 3.962 0.020 1.00 98.25 181 GLN A N 1
ATOM 1531 C CA . GLN A 1 181 ? -9.834 3.110 1.215 1.00 98.25 181 GLN A CA 1
ATOM 1532 C C . GLN A 1 181 ? -10.621 3.736 2.373 1.00 98.25 181 GLN A C 1
ATOM 1534 O O . GLN A 1 181 ? -11.355 3.021 3.052 1.00 98.25 181 GLN A O 1
ATOM 1539 N N . GLU A 1 182 ? -10.535 5.056 2.567 1.00 98.31 182 GLU A N 1
ATOM 1540 C CA . GLU A 1 182 ? -11.379 5.787 3.521 1.00 98.31 182 GLU A CA 1
ATOM 1541 C C . GLU A 1 182 ? -12.870 5.524 3.245 1.00 98.31 182 GLU A C 1
ATOM 1543 O O . GLU A 1 182 ? -13.617 5.169 4.158 1.00 98.31 182 GLU A O 1
ATOM 1548 N N . ASP A 1 183 ? -13.303 5.667 1.989 1.00 98.19 183 ASP A N 1
ATOM 1549 C CA . ASP A 1 183 ? -14.699 5.459 1.598 1.00 98.19 183 ASP A CA 1
ATOM 1550 C C . ASP A 1 183 ? -15.147 4.007 1.806 1.00 98.19 183 ASP A C 1
ATOM 1552 O O . ASP A 1 183 ? -16.194 3.765 2.409 1.00 98.19 183 ASP A O 1
ATOM 1556 N N . VAL A 1 184 ? -14.326 3.034 1.395 1.00 97.38 184 VAL A N 1
ATOM 1557 C CA . VAL A 1 184 ? -14.603 1.600 1.581 1.00 97.38 184 VAL A CA 1
ATOM 1558 C C . VAL A 1 184 ? -14.788 1.258 3.059 1.00 97.38 184 VAL A C 1
ATOM 1560 O O . VAL A 1 184 ? -15.789 0.636 3.421 1.00 97.38 184 VAL A O 1
ATOM 1563 N N . ILE A 1 185 ? -13.871 1.700 3.924 1.00 98.00 185 ILE A N 1
ATOM 1564 C CA . ILE A 1 185 ? -13.950 1.430 5.366 1.00 98.00 185 ILE A CA 1
ATOM 1565 C C . ILE A 1 185 ? -15.202 2.075 5.962 1.00 98.00 185 ILE A C 1
ATOM 1567 O O . ILE A 1 185 ? -15.900 1.455 6.772 1.00 98.00 185 ILE A O 1
ATOM 1571 N N . ARG A 1 186 ? -15.521 3.311 5.555 1.00 97.62 186 ARG A N 1
ATOM 1572 C CA . ARG A 1 186 ? -16.720 4.018 6.020 1.00 97.62 186 ARG A CA 1
ATOM 1573 C C . ARG A 1 186 ? -17.995 3.285 5.608 1.00 97.62 186 ARG A C 1
ATOM 1575 O O . ARG A 1 186 ? -18.848 3.072 6.468 1.00 97.62 186 ARG A O 1
ATOM 1582 N N . ILE A 1 187 ? -18.096 2.818 4.363 1.00 96.69 187 ILE A N 1
ATOM 1583 C CA . ILE A 1 187 ? -19.223 2.000 3.883 1.00 96.69 187 ILE A CA 1
ATOM 1584 C C . ILE A 1 187 ? -19.348 0.716 4.712 1.00 96.69 187 ILE A C 1
ATOM 1586 O O . ILE A 1 187 ? -20.397 0.471 5.311 1.00 96.69 187 ILE A O 1
ATOM 1590 N N . ASN A 1 188 ? -18.275 -0.072 4.810 1.00 96.81 188 ASN A N 1
ATOM 1591 C CA . ASN A 1 188 ? -18.279 -1.361 5.512 1.00 96.81 188 ASN A CA 1
ATOM 1592 C C . ASN A 1 188 ? -18.617 -1.216 7.003 1.00 96.81 188 ASN A C 1
ATOM 1594 O O . ASN A 1 188 ? -19.275 -2.070 7.603 1.00 96.81 188 ASN A O 1
ATOM 1598 N N . SER A 1 189 ? -18.191 -0.104 7.602 1.00 96.75 189 SER A N 1
ATOM 1599 C CA . SER A 1 189 ? -18.386 0.193 9.020 1.00 96.75 189 SER A CA 1
ATOM 1600 C C . SER A 1 189 ? -19.647 1.015 9.308 1.00 96.75 189 SER A C 1
ATOM 1602 O O . SER A 1 189 ? -19.893 1.345 10.468 1.00 96.75 1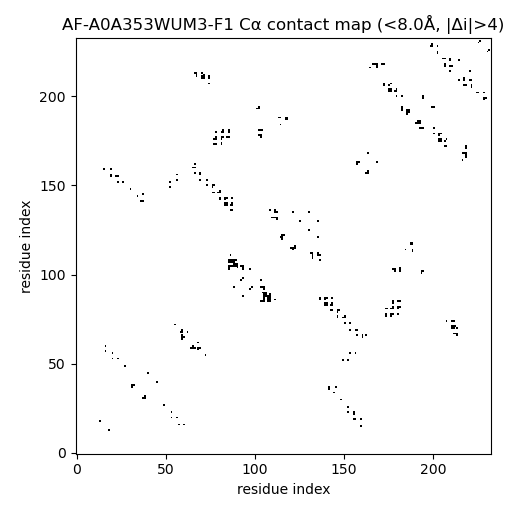89 SER A O 1
ATOM 1604 N N . ASN A 1 190 ? -20.477 1.320 8.304 1.00 96.12 190 ASN A N 1
ATOM 1605 C CA . ASN A 1 190 ? -21.658 2.189 8.422 1.00 96.12 190 ASN A CA 1
ATOM 1606 C C . ASN A 1 190 ? -21.347 3.570 9.040 1.00 96.12 190 ASN A C 1
ATOM 1608 O O . ASN A 1 190 ? -22.090 4.072 9.886 1.00 96.12 190 ASN A O 1
ATOM 1612 N N . LEU A 1 191 ? -20.227 4.174 8.649 1.00 96.44 191 LEU A N 1
ATOM 1613 C CA . LEU A 1 191 ? -19.857 5.544 8.999 1.00 96.44 191 LEU A CA 1
ATOM 1614 C C . LEU A 1 191 ? -20.280 6.508 7.873 1.00 96.44 191 LEU A C 1
ATOM 1616 O O . LEU A 1 191 ? -20.342 6.097 6.712 1.00 96.44 191 LEU A O 1
ATOM 1620 N N . PRO A 1 192 ? -20.546 7.795 8.173 1.00 96.75 192 PRO A N 1
ATOM 1621 C CA . PRO A 1 192 ? -20.841 8.790 7.141 1.00 96.75 192 PRO A CA 1
ATOM 1622 C C . PRO A 1 192 ? -19.710 8.886 6.112 1.00 96.75 192 PRO A C 1
ATOM 1624 O O . PRO A 1 192 ? -18.544 8.939 6.503 1.00 96.75 192 PRO A O 1
ATOM 1627 N N . ARG A 1 193 ? -20.048 8.914 4.821 1.00 96.25 193 ARG A N 1
ATOM 1628 C CA . ARG A 1 193 ? -19.092 9.039 3.706 1.00 96.25 193 ARG A CA 1
ATOM 1629 C C . ARG A 1 193 ? -18.721 10.506 3.464 1.00 96.25 193 ARG A C 1
ATOM 1631 O O . ARG A 1 193 ? -19.513 11.392 3.775 1.00 96.25 193 ARG A O 1
ATOM 1638 N N . PHE A 1 194 ? -17.553 10.743 2.867 1.00 94.94 194 PHE A N 1
ATOM 1639 C CA . PHE A 1 194 ? -17.181 12.054 2.299 1.00 94.94 194 PHE A CA 1
ATOM 1640 C C . PHE A 1 194 ? -17.240 12.095 0.776 1.00 94.94 194 PHE A C 1
ATOM 1642 O O . PHE A 1 194 ? -17.153 13.164 0.184 1.00 94.94 194 PHE A O 1
ATOM 1649 N N . ILE A 1 195 ? -17.351 10.929 0.145 1.00 93.62 195 ILE A N 1
ATOM 1650 C CA . ILE A 1 195 ? -17.615 10.809 -1.280 1.00 93.62 195 ILE A CA 1
ATOM 1651 C C . ILE A 1 195 ? -19.133 10.816 -1.453 1.00 93.62 195 ILE A C 1
ATOM 1653 O O . ILE A 1 195 ? -19.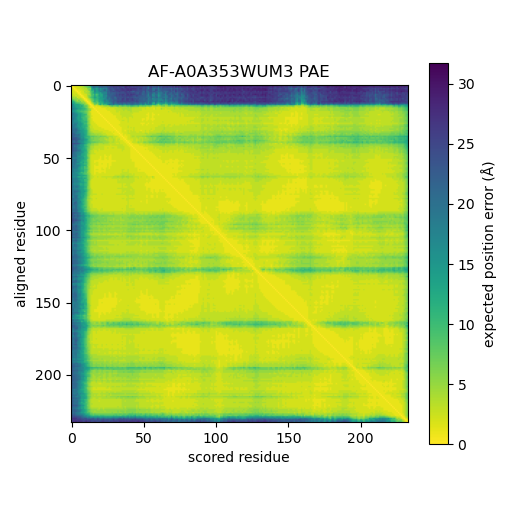835 10.037 -0.802 1.00 93.62 195 ILE A O 1
ATOM 1657 N N . GLU A 1 196 ? -19.640 11.709 -2.300 1.00 88.44 196 GLU A N 1
ATOM 1658 C CA . GLU A 1 196 ? -21.082 11.959 -2.416 1.00 88.44 196 GLU A CA 1
ATOM 1659 C C . GLU A 1 196 ? -21.794 10.918 -3.288 1.00 88.44 196 GLU A C 1
ATOM 1661 O O . GLU A 1 196 ? -23.000 10.704 -3.151 1.00 88.44 196 GLU A O 1
ATOM 1666 N N . SER A 1 197 ? -21.059 10.249 -4.184 1.00 90.75 197 SER A N 1
ATOM 1667 C CA . SER A 1 197 ? -21.626 9.283 -5.125 1.00 90.75 197 SER A CA 1
ATOM 1668 C C . SER A 1 197 ? -20.747 8.053 -5.342 1.00 90.75 197 SER A C 1
ATOM 1670 O O . SER A 1 197 ? -19.518 8.103 -5.287 1.00 90.75 197 SER A O 1
ATOM 1672 N N . ASP A 1 198 ? -21.381 6.930 -5.678 1.00 91.69 198 ASP A N 1
ATOM 1673 C CA . ASP A 1 198 ? -20.663 5.702 -6.032 1.00 91.69 198 ASP A CA 1
ATOM 1674 C C . ASP A 1 198 ? -19.831 5.870 -7.308 1.00 91.69 198 ASP A C 1
ATOM 1676 O O . ASP A 1 198 ? -18.746 5.305 -7.414 1.00 91.69 198 ASP A O 1
ATOM 1680 N N . THR A 1 199 ? -20.288 6.697 -8.253 1.00 92.50 199 THR A N 1
ATOM 1681 C CA . THR A 1 199 ? -19.539 7.022 -9.475 1.00 92.50 199 THR A CA 1
ATOM 1682 C C . THR A 1 199 ? -18.208 7.700 -9.154 1.00 92.50 199 THR A C 1
ATOM 1684 O O . THR A 1 199 ? -17.185 7.383 -9.760 1.00 92.50 199 THR A O 1
ATOM 1687 N N . GLU A 1 200 ? -18.200 8.607 -8.180 1.00 92.69 200 GLU A N 1
ATOM 1688 C CA . GLU A 1 200 ? -16.978 9.260 -7.723 1.00 92.69 200 GLU A CA 1
ATOM 1689 C C . GLU A 1 200 ? -16.051 8.269 -6.992 1.00 92.69 200 GLU A C 1
ATOM 1691 O O . GLU A 1 200 ? -14.850 8.238 -7.253 1.00 92.69 200 GLU A O 1
ATOM 1696 N N . SER A 1 201 ? -16.590 7.373 -6.159 1.00 92.88 201 SER A N 1
ATOM 1697 C CA . SER A 1 201 ? -15.800 6.294 -5.533 1.00 92.88 201 SER A CA 1
ATOM 1698 C C . SER A 1 201 ? -15.154 5.368 -6.582 1.00 92.88 201 SER A C 1
ATOM 1700 O O . SER A 1 201 ? -13.971 5.011 -6.500 1.00 92.88 201 SER A O 1
ATOM 1702 N N . LEU A 1 202 ? -15.896 5.046 -7.649 1.00 93.31 202 LEU A N 1
ATOM 1703 C CA . LEU A 1 202 ? -15.389 4.294 -8.800 1.00 93.31 202 LEU A CA 1
ATOM 1704 C C . LEU A 1 202 ? -14.277 5.045 -9.546 1.00 93.31 202 LEU A C 1
ATOM 1706 O O . LEU A 1 202 ? -13.320 4.415 -9.995 1.00 93.31 202 LEU A O 1
ATOM 1710 N N . LEU A 1 203 ? -14.347 6.375 -9.649 1.00 94.50 203 LEU A N 1
ATOM 1711 C CA . LEU A 1 203 ? -13.271 7.173 -10.240 1.00 94.50 203 LEU A CA 1
ATOM 1712 C C . LEU A 1 203 ? -11.958 6.998 -9.463 1.00 94.50 203 LEU A C 1
ATOM 1714 O O . LEU A 1 203 ? -10.918 6.749 -10.078 1.00 94.50 203 LEU A O 1
ATOM 1718 N N . TYR A 1 204 ? -11.992 7.082 -8.133 1.00 94.94 204 TYR A N 1
ATOM 1719 C CA . TYR A 1 204 ? -10.793 6.924 -7.306 1.00 94.94 204 TYR A CA 1
ATOM 1720 C C . TYR A 1 204 ? -10.174 5.528 -7.444 1.00 94.94 204 TYR A C 1
ATOM 1722 O O . TYR A 1 204 ? -8.970 5.402 -7.677 1.00 94.94 204 TYR A O 1
ATOM 1730 N N . SER A 1 205 ? -10.999 4.479 -7.402 1.00 95.19 205 SER A N 1
ATOM 1731 C CA . SER A 1 205 ? -10.527 3.102 -7.607 1.00 95.19 205 SER A CA 1
ATOM 1732 C C . SER A 1 205 ? -10.067 2.821 -9.043 1.00 95.19 205 SER A C 1
ATOM 1734 O O . SER A 1 205 ? -9.191 1.985 -9.247 1.00 95.19 205 SER A O 1
ATOM 1736 N N . SER A 1 206 ? -10.557 3.546 -10.055 1.00 96.62 206 SER A N 1
ATOM 1737 C CA . SER A 1 206 ? -10.126 3.344 -11.448 1.00 96.62 206 SER A CA 1
ATOM 1738 C C . SER A 1 206 ? -8.626 3.586 -11.668 1.00 96.62 206 SER A C 1
ATOM 1740 O O . SER A 1 206 ? -8.034 2.948 -12.541 1.00 96.62 206 SER A O 1
ATOM 1742 N N . PHE A 1 207 ? -7.984 4.431 -10.847 1.00 97.75 207 PHE A N 1
ATOM 1743 C CA . PHE A 1 207 ? -6.541 4.673 -10.935 1.00 97.75 207 PHE A CA 1
ATOM 1744 C C . PHE A 1 207 ? -5.738 3.387 -10.668 1.00 97.75 207 PHE A C 1
ATOM 1746 O O . PHE A 1 207 ? -4.731 3.143 -11.331 1.00 97.75 207 PHE A O 1
ATOM 1753 N N . PHE A 1 208 ? -6.221 2.514 -9.773 1.00 97.44 208 PHE A N 1
ATOM 1754 C CA . PHE A 1 208 ? -5.639 1.185 -9.549 1.00 97.44 208 PHE A CA 1
ATOM 1755 C C . PHE A 1 208 ? -5.550 0.402 -10.859 1.00 97.44 208 PHE A C 1
ATOM 1757 O O . PHE A 1 208 ? -4.461 0.002 -11.264 1.00 97.44 208 PHE A O 1
ATOM 1764 N N . ASN A 1 209 ? -6.675 0.279 -11.569 1.00 97.31 209 ASN A N 1
ATOM 1765 C CA . ASN A 1 209 ? -6.745 -0.471 -12.822 1.00 97.31 209 ASN A CA 1
ATOM 1766 C C . ASN A 1 209 ? -5.837 0.141 -13.897 1.00 97.31 209 ASN A C 1
ATOM 1768 O O . ASN A 1 209 ? -5.224 -0.585 -14.674 1.00 97.31 209 ASN A O 1
ATOM 1772 N N . ILE A 1 210 ? -5.731 1.469 -13.965 1.00 97.94 210 ILE A N 1
ATOM 1773 C CA . ILE A 1 210 ? -4.867 2.152 -14.940 1.00 97.94 210 ILE A CA 1
ATOM 1774 C C . ILE A 1 210 ? -3.386 1.839 -14.669 1.00 97.94 210 ILE A C 1
ATOM 1776 O O . ILE A 1 210 ? -2.631 1.533 -15.595 1.00 97.94 210 ILE A O 1
ATOM 1780 N N . VAL A 1 211 ? -2.953 1.878 -13.406 1.00 97.88 211 VAL A N 1
ATOM 1781 C CA . VAL A 1 211 ? -1.569 1.535 -13.051 1.00 97.88 211 VAL A CA 1
ATOM 1782 C C . VAL A 1 211 ? -1.320 0.042 -13.281 1.00 97.88 211 VAL A C 1
ATOM 1784 O O . VAL A 1 211 ? -0.370 -0.309 -13.983 1.00 97.88 211 VAL A O 1
ATOM 1787 N N . GLU A 1 212 ? -2.188 -0.828 -12.762 1.00 97.38 212 GLU A N 1
ATOM 1788 C CA . GLU A 1 212 ? -2.060 -2.288 -12.848 1.00 97.38 212 GLU A CA 1
ATOM 1789 C C . GLU A 1 212 ? -1.995 -2.790 -14.300 1.00 97.38 212 GLU A C 1
ATOM 1791 O O . GLU A 1 212 ? -1.191 -3.668 -14.618 1.00 97.38 212 GLU A O 1
ATOM 1796 N N . ASN A 1 213 ? -2.783 -2.194 -15.202 1.00 97.38 213 ASN A N 1
ATOM 1797 C CA . ASN A 1 213 ? -2.814 -2.560 -16.620 1.00 97.38 213 ASN A CA 1
ATOM 1798 C C . ASN A 1 213 ? -1.627 -2.023 -17.437 1.00 97.38 213 ASN A C 1
ATOM 1800 O O . ASN A 1 213 ? -1.533 -2.307 -18.630 1.00 97.38 213 ASN A O 1
ATOM 1804 N N . GLY A 1 214 ? -0.708 -1.264 -16.832 1.00 95.94 214 GLY A N 1
ATOM 1805 C CA . GLY A 1 214 ? 0.527 -0.864 -17.509 1.00 95.94 214 GLY A CA 1
ATOM 1806 C C . GLY A 1 214 ? 0.391 0.317 -18.477 1.00 95.94 214 GLY A C 1
ATOM 1807 O O . GLY A 1 214 ? 1.201 0.434 -19.394 1.00 95.94 214 GLY A O 1
ATOM 1808 N N . TYR A 1 215 ? -0.588 1.212 -18.293 1.00 96.56 215 TYR A N 1
ATOM 1809 C CA . TYR A 1 215 ? -0.742 2.402 -19.146 1.00 96.56 215 TYR A CA 1
ATOM 1810 C C . TYR A 1 215 ? 0.513 3.290 -19.133 1.00 96.56 215 TYR A C 1
ATOM 1812 O O . TYR A 1 215 ? 1.083 3.545 -18.076 1.00 96.56 215 TYR A O 1
ATOM 1820 N N . ALA A 1 216 ? 0.951 3.791 -20.289 1.00 93.81 216 ALA A N 1
ATOM 1821 C CA . ALA A 1 216 ? 2.230 4.503 -20.398 1.00 93.81 216 ALA A CA 1
ATOM 1822 C C . ALA A 1 216 ? 2.327 5.736 -19.476 1.00 93.81 216 ALA A C 1
ATOM 1824 O O . ALA A 1 216 ? 3.347 5.916 -18.813 1.00 93.81 216 ALA A O 1
ATOM 1825 N N . ASP A 1 217 ? 1.251 6.521 -19.381 1.00 96.00 217 ASP A N 1
ATOM 1826 C CA . ASP A 1 217 ? 1.127 7.677 -18.488 1.00 96.00 217 ASP A CA 1
ATOM 1827 C C . ASP A 1 217 ? -0.129 7.533 -17.607 1.00 96.00 217 ASP A C 1
ATOM 1829 O O . ASP A 1 217 ? -1.208 8.010 -17.969 1.00 96.00 217 ASP A O 1
ATOM 1833 N N . PRO A 1 218 ? -0.023 6.845 -16.454 1.00 97.31 218 PRO A N 1
ATOM 1834 C CA . PRO A 1 218 ? -1.184 6.557 -15.619 1.00 97.31 218 PRO A CA 1
ATOM 1835 C C . PRO A 1 218 ? -1.920 7.804 -15.122 1.00 97.31 218 PRO A C 1
ATOM 1837 O O . PRO A 1 218 ? -3.143 7.786 -14.997 1.00 97.31 218 PRO A O 1
ATOM 1840 N N . LEU A 1 219 ? -1.188 8.883 -14.832 1.00 97.25 219 LEU A N 1
ATOM 1841 C CA . LEU A 1 219 ? -1.776 10.103 -14.285 1.00 97.25 219 LEU A CA 1
ATOM 1842 C C . LEU A 1 219 ? -2.598 10.841 -15.342 1.00 97.25 219 LEU A C 1
ATOM 1844 O O . LEU A 1 219 ? -3.724 11.252 -15.065 1.00 97.25 219 LEU A O 1
ATOM 1848 N N . SER A 1 220 ? -2.060 10.988 -16.555 1.00 96.81 220 SER A N 1
ATOM 1849 C CA . SER A 1 220 ? -2.784 11.618 -17.663 1.00 96.81 220 SER A CA 1
ATOM 1850 C C . SER A 1 220 ? -4.054 10.843 -18.030 1.00 96.81 220 SER A C 1
ATOM 1852 O O . SER A 1 220 ? -5.127 11.435 -18.185 1.00 96.81 220 SER A O 1
ATOM 1854 N N . GLU A 1 221 ? -3.966 9.512 -18.079 1.00 96.81 221 GLU A N 1
ATOM 1855 C CA . GLU A 1 221 ? -5.110 8.637 -18.351 1.00 96.81 221 GLU A CA 1
ATOM 1856 C C . GLU A 1 221 ? -6.197 8.775 -17.283 1.00 96.81 221 GLU A C 1
ATOM 1858 O O . GLU A 1 221 ? -7.369 8.989 -17.607 1.00 96.81 221 GLU A O 1
ATOM 1863 N N . TRP A 1 222 ? -5.817 8.745 -16.002 1.00 97.19 222 TRP A N 1
ATOM 1864 C CA . TRP A 1 222 ? -6.768 8.927 -14.909 1.00 97.19 222 TRP A CA 1
ATOM 1865 C C . TRP A 1 222 ? -7.424 10.313 -14.944 1.00 97.19 222 TRP A C 1
ATOM 1867 O O . TRP A 1 222 ? -8.645 10.409 -14.838 1.00 97.19 222 TRP A O 1
ATOM 1877 N N . ASN A 1 223 ? -6.661 11.378 -15.208 1.00 95.88 223 ASN A N 1
ATOM 1878 C CA . ASN A 1 223 ? -7.205 12.732 -15.361 1.00 95.88 223 ASN A CA 1
ATOM 1879 C C . ASN A 1 223 ? -8.220 12.832 -16.515 1.00 95.88 223 ASN A C 1
ATOM 1881 O O . ASN A 1 223 ? -9.207 13.561 -16.421 1.00 95.88 223 ASN A O 1
ATOM 1885 N N . SER A 1 224 ? -8.005 12.096 -17.609 1.00 95.06 224 SER A N 1
ATOM 1886 C CA . SER A 1 224 ? -8.946 12.025 -18.735 1.00 95.06 224 SER A CA 1
ATOM 1887 C C . SER A 1 224 ? -10.261 11.338 -18.350 1.00 95.06 224 SER A C 1
ATOM 1889 O O . SER A 1 224 ? -11.333 11.752 -18.798 1.00 95.06 224 SER A O 1
ATOM 1891 N N . VAL A 1 225 ? -10.200 10.307 -17.500 1.00 94.12 225 VAL A N 1
ATOM 1892 C CA . VAL A 1 225 ? -11.388 9.658 -16.920 1.00 94.12 225 VAL A CA 1
ATOM 1893 C C . VAL A 1 225 ? -12.087 10.599 -15.934 1.00 94.12 225 VAL A C 1
ATOM 1895 O O . VAL A 1 225 ? -13.298 10.787 -16.041 1.00 94.12 225 VAL A O 1
ATOM 1898 N N . ALA A 1 226 ? -11.331 11.247 -15.043 1.00 92.94 226 ALA A N 1
ATOM 1899 C CA . ALA A 1 226 ? -11.845 12.184 -14.045 1.00 92.94 226 ALA A CA 1
ATOM 1900 C C . ALA A 1 226 ? -12.667 13.307 -14.681 1.00 92.94 226 ALA A C 1
ATOM 1902 O O . ALA A 1 226 ? -13.815 13.500 -14.301 1.00 92.94 226 ALA A O 1
ATOM 1903 N N . LYS A 1 227 ? -12.146 13.953 -15.731 1.00 93.00 227 LYS A N 1
ATOM 1904 C CA . LYS A 1 227 ? -12.843 15.033 -16.457 1.00 93.00 227 LYS A CA 1
ATOM 1905 C C . LYS A 1 227 ? -14.184 14.624 -17.072 1.00 93.00 227 LYS A C 1
ATOM 1907 O O . LYS A 1 227 ? -15.026 15.479 -17.318 1.00 93.00 227 LYS A O 1
ATOM 1912 N N . LYS A 1 228 ? -14.379 13.337 -17.375 1.00 90.19 228 LYS A N 1
ATOM 1913 C CA . LYS A 1 228 ? -15.644 12.825 -17.932 1.00 90.19 228 LYS A CA 1
ATOM 1914 C C . LYS A 1 228 ? -16.683 12.545 -16.851 1.00 90.19 228 LYS A C 1
ATOM 1916 O O . LYS A 1 228 ? -17.872 12.568 -17.149 1.00 90.19 228 LYS A O 1
ATOM 1921 N N . ILE A 1 229 ? -16.229 12.215 -15.644 1.00 86.12 229 ILE A N 1
ATOM 1922 C CA . ILE A 1 229 ? -17.081 11.823 -14.515 1.00 86.12 229 ILE A CA 1
ATOM 1923 C C . ILE A 1 229 ? -17.429 13.034 -13.647 1.00 86.12 229 ILE A C 1
ATOM 1925 O O . ILE A 1 229 ? -18.572 13.170 -13.224 1.00 86.12 229 ILE A O 1
ATOM 1929 N N . LEU A 1 230 ? -16.452 13.908 -13.417 1.00 83.25 230 LEU A N 1
ATOM 1930 C CA . LEU A 1 230 ? -16.563 15.156 -12.673 1.00 83.25 230 LEU A CA 1
ATOM 1931 C C . LEU A 1 230 ? -16.308 16.311 -13.655 1.00 83.25 230 LEU A C 1
ATOM 1933 O O . LEU A 1 230 ? -15.185 16.821 -13.705 1.00 83.25 230 LEU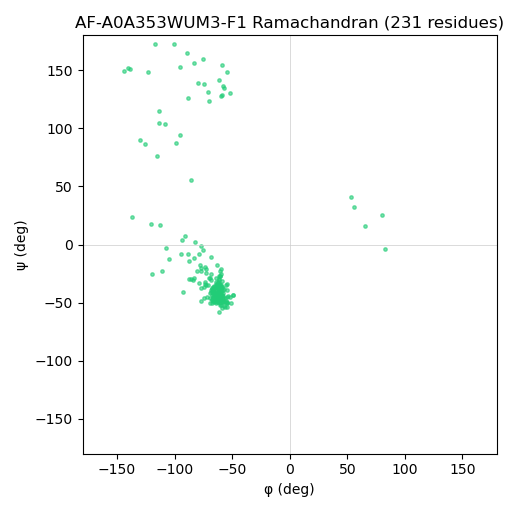 A O 1
ATOM 1937 N N . PRO A 1 231 ? -17.278 16.664 -14.521 1.00 68.62 231 PRO A N 1
ATOM 1938 C CA . PRO A 1 231 ? -17.130 17.848 -15.354 1.00 68.62 231 PRO A CA 1
ATOM 1939 C C . PRO A 1 231 ? -16.938 19.063 -14.439 1.00 68.62 231 PRO A C 1
ATOM 1941 O O . PRO A 1 231 ? -17.687 19.236 -13.482 1.00 68.62 231 PRO A O 1
ATOM 1944 N N . GLU A 1 232 ? -15.897 19.853 -14.703 1.00 66.19 232 GLU A N 1
ATOM 1945 C CA . GLU A 1 232 ? -15.705 21.141 -14.032 1.00 66.19 232 GLU A CA 1
ATOM 1946 C C . GLU A 1 232 ? -16.932 22.022 -14.329 1.00 66.19 232 GLU A C 1
ATOM 1948 O O . GLU A 1 232 ? -17.316 22.145 -15.497 1.00 66.19 232 GLU A O 1
ATOM 1953 N N . ASP A 1 233 ? -17.552 22.575 -13.282 1.00 47.62 233 ASP A N 1
ATOM 1954 C CA . ASP A 1 233 ? -18.573 23.628 -13.397 1.00 47.62 233 ASP A CA 1
ATOM 1955 C C . ASP A 1 233 ? -17.976 24.929 -13.966 1.00 47.62 233 ASP A C 1
ATOM 1957 O O . ASP A 1 233 ? -16.863 25.324 -13.534 1.00 47.62 233 ASP A O 1
#

Radius of gyration: 20.0 Å; Cα contacts (8 Å, |Δi|>4): 216; chains: 1; bounding box: 66×39×44 Å

Foldseek 3Di:
DVVVVVVVVVVVPDDLLVVLVVVLVVLLVVLCVPDVLNVPDDPVRSVVLSVVLNVLSVVLVVDPHSQLSLLQVLLVLLLQLLLLCLLQQAPVNCVVPPVPPPLRDNCNLVCLVLLVVQDVVQCVVQVPHDDDSVRSNVVSVSSNSSSVSSNVSSVSVCVSVVLADPPGVVVVLSSLSNSLSSQVSCVRSVHDGPDPDPLVSVLSCVLSVLSNVNPSDSVVVSVVVCCVSDPDD

=== Feature glossary ===
Legend for the data blocks above and below:

— What the protein is —

The amino-acid sequence is the protein's primary structure: the linear order of residues from the N-terminus to the C-terminus, written in one-letter code. Everything else here — the 3D coordinates, the secondary structure, the domain annotations — is ultimately a consequence of this string.

Functional annotations link the protein to curated databases. InterPro entries identify conserved domains and families by matching the sequence against member-database signatures (Pfam, PROSITE, CDD, …). Gene Ontology (GO) terms describe molecular function, biological process, and cellular component in a controlled vocabulary. CATH places the structure in a hierarchical fold classification (Class/Architecture/Topology/Homologous-superfamily). The organism is the source species.

— Where its atoms are —

Atomic coordinates in PDBx/mmCIF format — the same representation the Protein Data Bank distributes. Each line of the _atom_site loop places one backbone atom in Cartesian space (units: ångströms, origin: arbitrary).

The six renders are orthographic views along the three Cartesian axes in both directions. Representation (cartoon, sticks, or surface) and color scheme (sequence-rainbow or by-chain) vary across proteins so the training set covers all the common visualization conventions.

— Local backbone conformation —

Eight-state secondary structure (DSSP): H is the canonical α-helix, G the tighter 3₁₀-helix, I the wider π-helix; E/B are β-structure, T and S are turns and bends, and '-' is everything else. DSSP derives these from the pattern of main-chain N–H···O=C hydrogen bonds, not from the sequence.

Three-state secondary structure (P-SEA) collapses the eight DSSP classes into helix (a), strand (b), and coil (c). P-SEA assigns these from Cα geometry alone — distances and angles — without requiring backbone oxygens, so it works on any Cα trace.

φ (phi) and ψ (psi) are the two rotatable backbone dihedrals per residue: φ is the C(i-1)–N–Cα–C torsion, ψ is the N–Cα–C–N(i+1) torsion, both in degrees on (−180°, 180°]. α-helical residues cluster near (−60°, −45°); β-strand residues near (−120°, +130°). A Ramachandran plot is simply a scatter of (φ, ψ) for every residue.

— Global shape and packing —

The geometric summary reports three shape descriptors. Rg (radius of gyration) measures how spread out the Cα atoms are about their centre of mass; compact globular proteins have small Rg, elongated or unfolded ones large. Cα contacts (<8 Å, |i−j|>4) count long-range residue pairs in spatial proximity — high for tightly packed folds, near zero for rods or random coil. The bounding-box extents give the protein's footprint along x, y, z in Å.

SASA measures how much of the protein is reachable by solvent. It is computed by rolling a water-sized probe over the atomic surface and summing the exposed area (Å²). Per-residue SASA distinguishes core (buried, low SASA) from surface (exposed, high SASA) residues; total SASA is a whole-molecule size measure.

Plot images: a contact map (which residues are close in 3D, as an N×N binary image), a Ramachandran scatter (backbone torsion angles, revealing secondary-structure composition at a glance), and — for AlphaFold structures — a PAE heatmap (pairwise prediction confidence).

— Structural neighborhood —

A 3Di character summarizes, for each residue, the relative orientation of the Cα frame of its nearest spatial neighbor. Because it encodes fold topology rather than chemistry, 3Di alignments detect remote structural similarity that sequence alignment misses.

The Foldseek neighbor list gives the closest experimentally determined structures in the PDB, ranked by structural alignment. TM-score near 1 means near-identical fold; near 0.3 means only rough topology match. This is how one finds what a novel AlphaFold prediction most resembles in the solved-structure universe.

— Confidence and disorder —

For AlphaFold models, the B-factor field carries pLDDT — the model's own estimate of local accuracy on a 0–100 scale. Regions with pLDDT<50 should be treated as essentially unmodeled; they often correspond to intrinsically disordered segments.

Crystallographic B-factors measure how much each atom's electron density is smeared out, in Å². They rise in mobile loops and surface residues and fall in the buried interior. In AlphaFold models this column is repurposed to hold pLDDT instead.

Predicted Aligned Error (PAE) is an AlphaFold confidence matrix: entry (i, j) is the expected error in the position of residue j, in ångströms, when the prediction is superimposed on the true structure at residue i. Low PAE within a block of residues means that block is internally rigid and well-predicted; high PAE between two blocks means their relative placement is uncertain even if each block individually is confident.